Protein AF-A0ABD3AU25-F1 (afdb_monomer)

InterPro domains:
  IPR032675 Leucine-rich repeat domain superfamily [G3DSA:3.80.10.10] (19-204)
  IPR050905 Plant disease resistance NBS-LRR [PTHR33463] (20-196)
  IPR057135 Disease resistance protein At4g27190-like, leucine-rich repeats [PF23247] (96-198)

Organism: NCBI:txid153742

Mean predicted aligned error: 11.2 Å

Radius of gyration: 21.7 Å; Cα contacts (8 Å, |Δi|>4): 428; chains: 1; bounding box: 40×49×90 Å

Structure (mmCIF, N/CA/C/O backbone):
data_AF-A0ABD3AU25-F1
#
_entry.id   AF-A0ABD3AU25-F1
#
loop_
_atom_site.group_PDB
_atom_site.id
_atom_site.type_symbol
_atom_site.label_atom_id
_atom_site.label_alt_id
_atom_site.label_comp_id
_atom_site.label_asym_id
_atom_site.label_entity_id
_atom_site.label_seq_id
_atom_site.pdbx_PDB_ins_code
_atom_site.Cartn_x
_atom_site.Cartn_y
_atom_site.Cartn_z
_atom_site.occupancy
_atom_site.B_iso_or_equiv
_atom_site.auth_seq_id
_atom_site.auth_comp_id
_atom_site.auth_asym_id
_atom_site.auth_atom_id
_atom_site.pdbx_PDB_model_num
ATOM 1 N N . MET A 1 1 ? -1.278 16.755 71.623 1.00 38.12 1 MET A N 1
ATOM 2 C CA . MET A 1 1 ? -0.772 16.853 70.237 1.00 38.12 1 MET A CA 1
ATOM 3 C C . MET A 1 1 ? -1.381 15.707 69.447 1.00 38.12 1 MET A C 1
ATOM 5 O O . MET A 1 1 ? -0.854 14.606 69.489 1.00 38.12 1 MET A O 1
ATOM 9 N N . ILE A 1 2 ? -2.536 15.941 68.827 1.00 35.47 2 ILE A N 1
ATOM 10 C CA . ILE A 1 2 ? -3.176 14.999 67.902 1.00 35.47 2 ILE A CA 1
ATOM 11 C C . ILE A 1 2 ? -2.731 15.463 66.513 1.00 35.47 2 ILE A C 1
ATOM 13 O O . ILE A 1 2 ? -2.917 16.630 66.182 1.00 35.47 2 ILE A O 1
ATOM 17 N N . LYS A 1 3 ? -2.019 14.609 65.773 1.00 37.09 3 LYS A N 1
ATOM 18 C CA . LYS A 1 3 ? -1.701 14.845 64.363 1.00 37.09 3 LYS A CA 1
ATOM 19 C C . LYS A 1 3 ? -2.776 14.137 63.555 1.00 37.09 3 LYS A C 1
ATOM 21 O O . LYS A 1 3 ? -2.813 12.910 63.552 1.00 37.09 3 LYS A O 1
ATOM 26 N N . ASP A 1 4 ? -3.635 14.922 62.923 1.00 37.69 4 ASP A N 1
ATOM 27 C CA . ASP A 1 4 ? -4.638 14.439 61.987 1.00 37.69 4 ASP A CA 1
ATOM 28 C C . ASP A 1 4 ? -3.952 13.741 60.808 1.00 37.69 4 ASP A C 1
ATOM 30 O O . ASP A 1 4 ? -3.112 14.315 60.110 1.00 37.69 4 ASP A O 1
ATOM 34 N N . ALA A 1 5 ? -4.291 12.468 60.620 1.00 39.47 5 ALA A N 1
ATOM 35 C CA . ALA A 1 5 ? -3.971 11.712 59.425 1.00 39.47 5 ALA A CA 1
ATOM 36 C C . ALA A 1 5 ? -5.072 11.991 58.397 1.00 39.47 5 ALA A C 1
ATOM 38 O O . ALA A 1 5 ? -6.153 11.412 58.460 1.00 39.47 5 ALA A O 1
ATOM 39 N N . PHE A 1 6 ? -4.802 12.901 57.464 1.00 42.16 6 PHE A N 1
ATOM 40 C CA . PHE A 1 6 ? -5.588 13.001 56.238 1.00 42.16 6 PHE A CA 1
ATOM 41 C C . PHE A 1 6 ? -5.323 11.752 55.382 1.00 42.16 6 PHE A C 1
ATOM 43 O O . PHE A 1 6 ? -4.151 11.437 55.140 1.00 42.16 6 PHE A O 1
ATOM 50 N N . PRO A 1 7 ? -6.353 11.047 54.885 1.00 41.78 7 PRO A N 1
ATOM 51 C CA . PRO A 1 7 ? -6.158 10.131 53.776 1.00 41.78 7 PRO A CA 1
ATOM 52 C C . PRO A 1 7 ? -5.795 10.974 52.552 1.00 41.78 7 PRO A C 1
ATOM 54 O O . PRO A 1 7 ? -6.521 11.899 52.192 1.00 41.78 7 PRO A O 1
ATOM 57 N N . LYS A 1 8 ? -4.655 10.678 51.922 1.00 42.41 8 LYS A N 1
ATOM 58 C CA . LYS A 1 8 ? -4.418 11.113 50.546 1.00 42.41 8 LYS A CA 1
ATOM 59 C C . LYS A 1 8 ? -5.422 10.359 49.683 1.00 42.41 8 LYS A C 1
ATOM 61 O O . LYS A 1 8 ? -5.265 9.155 49.500 1.00 42.41 8 LYS A O 1
ATOM 66 N N . GLU A 1 9 ? -6.449 11.053 49.211 1.00 44.00 9 GLU A N 1
ATOM 67 C CA . GLU A 1 9 ? -7.216 10.605 48.056 1.00 44.00 9 GLU A CA 1
ATOM 68 C C . GLU A 1 9 ? -6.217 10.459 46.906 1.00 44.00 9 GLU A C 1
ATOM 70 O O . GLU A 1 9 ? -5.587 11.422 46.468 1.00 44.00 9 GLU A O 1
ATOM 75 N N . SER A 1 10 ? -5.964 9.216 46.513 1.00 45.50 10 SER A N 1
ATOM 76 C CA . SER A 1 10 ? -5.309 8.913 45.255 1.00 45.50 10 SER A CA 1
ATOM 77 C C . SER A 1 10 ? -6.285 9.299 44.154 1.00 45.50 10 SER A C 1
ATOM 79 O O . SER A 1 10 ? -7.295 8.623 43.966 1.00 45.50 10 SER A O 1
ATOM 81 N N . GLU A 1 11 ? -5.997 10.398 43.463 1.00 46.94 11 GLU A N 1
ATOM 82 C CA . GLU A 1 11 ? -6.549 10.665 42.141 1.00 46.94 11 GLU A CA 1
ATOM 83 C C . GLU A 1 11 ? -6.111 9.508 41.233 1.00 46.94 11 GLU A C 1
ATOM 85 O O . GLU A 1 11 ? -4.978 9.446 40.757 1.00 46.94 11 GLU A O 1
ATOM 90 N N . GLU A 1 12 ? -6.988 8.519 41.075 1.00 45.53 12 GLU A N 1
ATOM 91 C CA . GLU A 1 12 ? -6.902 7.559 39.985 1.00 45.53 12 GLU A CA 1
ATOM 92 C C . GLU A 1 12 ? -7.178 8.347 38.698 1.00 45.53 12 GLU A C 1
ATOM 94 O O . GLU A 1 12 ? -8.327 8.568 38.318 1.00 45.53 12 GLU A O 1
ATOM 99 N N . GLU A 1 13 ? -6.117 8.835 38.049 1.00 45.12 13 GLU A N 1
ATOM 100 C CA . GLU A 1 13 ? -6.176 9.234 36.644 1.00 45.12 13 GLU A CA 1
ATOM 101 C C . GLU A 1 13 ? -6.590 7.999 35.839 1.00 45.12 13 GLU A C 1
ATOM 103 O O . GLU A 1 13 ? -5.777 7.141 35.486 1.00 45.12 13 GLU A O 1
ATOM 108 N N . GLU A 1 14 ? -7.890 7.877 35.588 1.00 50.06 14 GLU A N 1
ATOM 109 C CA . GLU A 1 14 ? -8.454 6.899 34.676 1.00 50.06 14 GLU A CA 1
ATOM 110 C C . GLU A 1 14 ? -7.936 7.245 33.271 1.00 50.06 14 GLU A C 1
ATOM 112 O O . GLU A 1 14 ? -8.505 8.061 32.542 1.00 50.06 14 GLU A O 1
ATOM 117 N N . ASN A 1 15 ? -6.784 6.674 32.912 1.00 52.88 15 ASN A N 1
ATOM 118 C CA . ASN A 1 15 ? -6.178 6.794 31.592 1.00 52.88 15 ASN A CA 1
ATOM 119 C C . ASN A 1 15 ? -7.048 6.019 30.589 1.00 52.88 15 ASN A C 1
ATOM 121 O O . ASN A 1 15 ? -6.755 4.887 30.200 1.00 52.88 15 ASN A O 1
ATOM 125 N N . THR A 1 16 ? -8.197 6.597 30.250 1.00 60.94 16 THR A N 1
ATOM 126 C CA . THR A 1 16 ? -9.150 6.035 29.301 1.00 60.94 16 THR A CA 1
ATOM 127 C C . THR A 1 16 ? -8.557 6.178 27.907 1.00 60.94 16 THR A C 1
ATOM 129 O O . THR A 1 16 ? -8.565 7.257 27.315 1.00 60.94 16 THR A O 1
ATOM 132 N N . SER A 1 17 ? -7.996 5.086 27.383 1.00 73.25 17 SER A N 1
ATOM 133 C CA . SER A 1 17 ? -7.468 5.087 26.022 1.00 73.25 17 SER A CA 1
ATOM 134 C C . SER A 1 17 ? -8.565 5.504 25.038 1.00 73.25 17 SER A C 1
ATOM 136 O O . SER A 1 17 ? -9.646 4.906 24.980 1.00 73.25 17 SER A O 1
ATOM 138 N N . LYS A 1 18 ? -8.303 6.563 24.272 1.00 85.75 18 LYS A N 1
ATOM 139 C CA . LYS A 1 18 ? -9.273 7.151 23.348 1.00 85.75 18 LYS A CA 1
ATOM 140 C C . LYS A 1 18 ? -9.207 6.397 22.034 1.00 85.75 18 LYS A C 1
ATOM 142 O O . LYS A 1 18 ? -8.274 6.567 21.254 1.00 85.75 18 LYS A O 1
ATOM 147 N N . THR A 1 19 ? -10.226 5.584 21.778 1.00 88.88 19 THR A N 1
ATOM 148 C CA . THR A 1 19 ? -10.361 4.821 20.533 1.00 88.88 19 THR A CA 1
ATOM 149 C C . THR A 1 19 ? -11.603 5.260 19.761 1.00 88.88 19 THR A C 1
ATOM 151 O O . THR A 1 19 ? -12.701 5.316 20.316 1.00 88.88 19 THR A O 1
ATOM 154 N N . ILE A 1 20 ? -11.454 5.520 18.462 1.00 91.50 20 ILE A N 1
ATOM 155 C CA . ILE A 1 20 ? -12.562 5.748 17.528 1.00 91.50 20 ILE A CA 1
ATOM 156 C C . ILE A 1 20 ? -12.689 4.549 16.593 1.00 91.50 20 ILE A C 1
ATOM 158 O O . ILE A 1 20 ? -11.711 4.095 16.007 1.00 91.50 20 ILE A O 1
ATOM 162 N N . ARG A 1 21 ? -13.919 4.059 16.403 1.00 93.88 21 ARG A N 1
ATOM 163 C CA . ARG A 1 21 ? -14.209 2.974 15.457 1.00 93.88 21 ARG A CA 1
ATOM 164 C C . ARG A 1 21 ? -15.296 3.377 14.475 1.00 93.88 21 ARG A C 1
ATOM 166 O O . ARG A 1 21 ? -16.421 3.689 14.861 1.00 93.88 21 ARG A O 1
ATOM 173 N N . PHE A 1 22 ? -14.979 3.298 13.190 1.00 94.00 22 PHE A N 1
ATOM 174 C CA . PHE A 1 22 ? -15.922 3.498 12.097 1.00 94.00 22 PHE A CA 1
ATOM 175 C C . PHE A 1 22 ? -16.460 2.144 11.620 1.00 94.00 22 PHE A C 1
ATOM 177 O O . PHE A 1 22 ? -15.985 1.557 10.650 1.00 94.00 22 PHE A O 1
ATOM 184 N N . THR A 1 23 ? -17.493 1.643 12.299 1.00 93.44 23 THR A N 1
ATOM 185 C CA . THR A 1 23 ? -18.076 0.305 12.058 1.00 93.44 23 THR A CA 1
ATOM 186 C C . THR A 1 23 ? -19.070 0.243 10.899 1.00 93.44 23 THR A C 1
ATOM 188 O O . THR A 1 23 ? -19.587 -0.820 10.580 1.00 93.44 23 THR A O 1
ATOM 191 N N . ARG A 1 24 ? -19.384 1.382 10.276 1.00 96.06 24 ARG A N 1
ATOM 192 C CA . ARG A 1 24 ? -20.326 1.470 9.146 1.00 96.06 24 ARG A CA 1
ATOM 193 C C . ARG A 1 24 ? -19.743 2.145 7.912 1.00 96.06 24 ARG A C 1
ATOM 195 O O . ARG A 1 24 ? -20.363 2.094 6.854 1.00 96.06 24 ARG A O 1
ATOM 202 N N . LEU A 1 25 ? -18.588 2.800 8.038 1.00 96.81 25 LEU A N 1
ATOM 203 C CA . LEU A 1 25 ? -17.978 3.510 6.922 1.00 96.81 25 LEU A CA 1
ATOM 204 C C . LEU A 1 25 ? -17.365 2.490 5.960 1.00 96.81 25 LEU A C 1
ATOM 206 O O . LEU A 1 25 ? -16.420 1.799 6.321 1.00 96.81 25 LEU A O 1
ATOM 210 N N . GLN A 1 26 ? -17.919 2.396 4.752 1.00 96.56 26 GLN A N 1
ATOM 211 C CA . GLN A 1 26 ? -17.476 1.445 3.725 1.00 96.56 26 GLN A CA 1
ATOM 212 C C . GLN A 1 26 ? -16.552 2.072 2.685 1.00 96.56 26 GLN A C 1
ATOM 214 O O . GLN A 1 26 ? -15.749 1.368 2.075 1.00 96.56 26 GLN A O 1
ATOM 219 N N . HIS A 1 27 ? -16.649 3.388 2.500 1.00 97.44 27 HIS A N 1
ATOM 220 C CA . HIS A 1 27 ? -15.851 4.140 1.544 1.00 97.44 27 HIS A CA 1
ATOM 221 C C . HIS A 1 27 ? -15.266 5.370 2.227 1.00 97.44 27 HIS A C 1
ATOM 223 O O . HIS A 1 27 ? -15.997 6.183 2.792 1.00 97.44 27 HIS A O 1
ATOM 229 N N . LEU A 1 28 ? -13.945 5.490 2.172 1.00 95.19 28 LEU A N 1
ATOM 230 C CA . LEU A 1 28 ? -13.181 6.631 2.643 1.00 95.19 28 LEU A CA 1
ATOM 231 C C . LEU A 1 28 ? -12.358 7.162 1.476 1.00 95.19 28 LEU A C 1
ATOM 233 O O . LEU A 1 28 ? -11.687 6.403 0.779 1.00 95.19 28 LEU A O 1
ATOM 237 N N . LYS A 1 29 ? -12.425 8.473 1.265 1.00 94.00 29 LYS A N 1
ATOM 238 C CA . LYS A 1 29 ? -11.724 9.139 0.177 1.00 94.00 29 LYS A CA 1
ATOM 239 C C . LYS A 1 29 ? -11.012 10.382 0.684 1.00 94.00 29 LYS A C 1
ATOM 241 O O . LYS A 1 29 ? -11.651 11.295 1.203 1.00 94.00 29 LYS A O 1
ATOM 246 N N . PHE A 1 30 ? -9.708 10.433 0.457 1.00 90.25 30 PHE A N 1
ATOM 247 C CA . PHE A 1 30 ? -8.882 11.620 0.617 1.00 90.25 30 PHE A CA 1
ATOM 248 C C . PHE A 1 30 ? -8.616 12.221 -0.754 1.00 90.25 30 PHE A C 1
ATOM 250 O O . PHE A 1 30 ? -8.193 11.517 -1.667 1.00 90.25 30 PHE A O 1
ATOM 257 N N . GLN A 1 31 ? -8.880 13.514 -0.917 1.00 91.69 31 GLN A N 1
ATOM 258 C CA . GLN A 1 31 ? -8.638 14.200 -2.180 1.00 91.69 31 GLN A CA 1
ATOM 259 C C . GLN A 1 31 ? -8.147 15.621 -1.934 1.00 91.69 31 GLN A C 1
ATOM 261 O O . GLN A 1 31 ? -8.857 16.404 -1.307 1.00 91.69 31 GLN A O 1
ATOM 266 N N . ASN A 1 32 ? -6.976 15.953 -2.486 1.00 88.12 32 ASN A N 1
ATOM 267 C CA . ASN A 1 32 ? -6.401 17.299 -2.481 1.00 88.12 32 ASN A CA 1
ATOM 268 C C . ASN A 1 32 ? -6.329 17.906 -1.069 1.00 88.12 32 ASN A C 1
ATOM 270 O O . ASN A 1 32 ? -6.888 18.968 -0.790 1.00 88.12 32 ASN A O 1
ATOM 274 N N . LEU A 1 33 ? -5.658 17.196 -0.160 1.00 86.12 33 LEU A N 1
ATOM 275 C CA . LEU A 1 33 ? -5.478 17.621 1.229 1.00 86.12 33 LEU A CA 1
ATOM 276 C C . LEU A 1 33 ? -3.993 17.910 1.501 1.00 86.12 33 LEU A C 1
ATOM 278 O O . LEU A 1 33 ? -3.329 17.131 2.186 1.00 86.12 33 LEU A O 1
ATOM 282 N N . PRO A 1 34 ? -3.447 19.028 0.986 1.00 81.94 34 PRO A N 1
ATOM 283 C CA . PRO A 1 34 ? -2.012 19.319 1.050 1.00 81.94 34 PRO A CA 1
ATOM 284 C C . PRO A 1 34 ? -1.496 19.567 2.474 1.00 81.94 34 PRO A C 1
ATOM 286 O O . PRO A 1 34 ? -0.303 19.439 2.730 1.00 81.94 34 PRO A O 1
ATOM 289 N N . SER A 1 35 ? -2.383 19.921 3.408 1.00 84.94 35 SER A N 1
ATOM 290 C CA . SER A 1 35 ? -2.035 20.201 4.807 1.00 84.94 35 SER A CA 1
ATOM 291 C C . SER A 1 35 ? -2.367 19.052 5.765 1.00 84.94 35 SER A C 1
ATOM 293 O O . SER A 1 35 ? -2.001 19.123 6.941 1.00 84.94 35 SER A O 1
ATOM 295 N N . LEU A 1 36 ? -3.057 18.000 5.301 1.00 84.12 36 LEU A N 1
ATOM 296 C CA . LEU A 1 36 ? -3.399 16.863 6.153 1.00 84.12 36 LEU A CA 1
ATOM 297 C C . LEU A 1 36 ? -2.142 16.041 6.401 1.00 84.12 36 LEU A C 1
ATOM 299 O O . LEU A 1 36 ? -1.576 15.472 5.480 1.00 84.12 36 LEU A O 1
ATOM 303 N N . THR A 1 37 ? -1.716 15.980 7.655 1.00 78.38 37 THR A N 1
ATOM 304 C CA . THR A 1 37 ? -0.463 15.317 8.030 1.00 78.38 37 THR A CA 1
ATOM 305 C C . THR A 1 37 ? -0.615 14.279 9.137 1.00 78.38 37 THR A C 1
ATOM 307 O O . THR A 1 37 ? 0.345 13.589 9.458 1.00 78.38 37 THR A O 1
ATOM 310 N N . THR A 1 38 ? -1.789 14.206 9.755 1.00 79.38 38 THR A N 1
ATOM 311 C CA . THR A 1 38 ? -2.158 13.247 10.800 1.00 79.38 38 THR A CA 1
ATOM 312 C C . THR A 1 38 ? -3.683 13.220 10.901 1.00 79.38 38 THR A C 1
ATOM 314 O O . THR A 1 38 ? -4.332 14.209 10.548 1.00 79.38 38 THR A O 1
ATOM 317 N N . PHE A 1 39 ? -4.255 12.108 11.363 1.00 78.75 39 PHE A N 1
ATOM 318 C CA . PHE A 1 39 ? -5.696 11.979 11.595 1.00 78.75 39 PHE A CA 1
ATOM 319 C C . PHE A 1 39 ? -6.118 12.546 12.948 1.00 78.75 39 PHE A C 1
ATOM 321 O O . PHE A 1 39 ? -7.175 13.164 13.057 1.00 78.75 39 PHE A O 1
ATOM 328 N N . SER A 1 40 ? -5.298 12.341 13.977 1.00 78.06 40 SER A N 1
ATOM 329 C CA . SER A 1 40 ? -5.526 12.872 15.314 1.00 78.06 40 SER A CA 1
ATOM 330 C C . SER A 1 40 ? -4.241 12.848 16.130 1.00 78.06 40 SER A C 1
ATOM 332 O O . SER A 1 40 ? -3.430 11.938 15.995 1.00 78.06 40 SER A O 1
ATOM 334 N N . LYS A 1 41 ? -4.078 13.846 17.001 1.00 77.50 41 LYS A N 1
ATOM 335 C CA . LYS A 1 41 ? -3.002 13.897 18.004 1.00 77.50 41 LYS A CA 1
ATOM 336 C C . LYS A 1 41 ? -3.453 13.439 19.390 1.00 77.50 41 LYS A C 1
ATOM 338 O O . LYS A 1 41 ? -2.616 13.215 20.251 1.00 77.50 41 LYS A O 1
ATOM 343 N N . GLU A 1 42 ? -4.763 13.362 19.607 1.00 80.88 42 GLU A N 1
ATOM 344 C CA . GLU A 1 42 ? -5.377 13.131 20.922 1.00 80.88 42 GLU A CA 1
ATOM 345 C C . GLU A 1 42 ? -6.111 11.786 21.000 1.00 80.88 42 GLU A C 1
ATOM 347 O O . GLU A 1 42 ? -6.761 11.498 22.002 1.00 80.88 42 GLU A O 1
ATOM 352 N N . ILE A 1 43 ? -6.078 11.000 19.922 1.00 83.62 43 ILE A N 1
ATOM 353 C CA . ILE A 1 43 ? -6.732 9.694 19.825 1.00 83.62 43 ILE A CA 1
ATOM 354 C C . ILE A 1 43 ? -5.636 8.650 19.670 1.00 83.62 43 ILE A C 1
ATOM 356 O O . ILE A 1 43 ? -4.798 8.774 18.777 1.00 83.62 43 ILE A O 1
ATOM 360 N N . ASP A 1 44 ? -5.684 7.624 20.512 1.00 85.31 44 ASP A N 1
ATOM 361 C CA . ASP A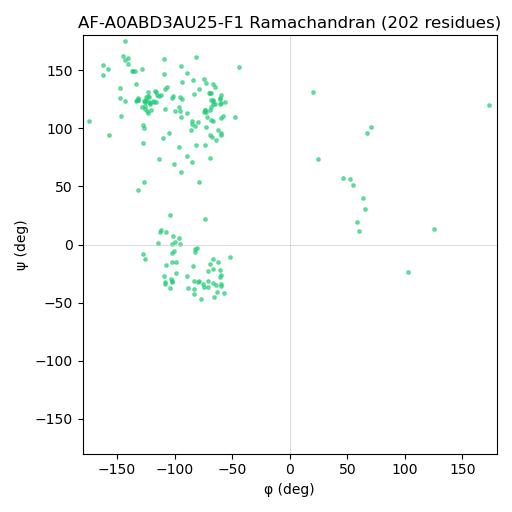 1 44 ? -4.695 6.547 20.523 1.00 85.31 44 ASP A CA 1
ATOM 362 C C . ASP A 1 44 ? -4.893 5.600 19.339 1.00 85.31 44 ASP A C 1
ATOM 364 O O . ASP A 1 44 ? -3.926 5.098 18.769 1.00 85.31 44 ASP A O 1
ATOM 368 N N . SER A 1 45 ? -6.152 5.348 18.959 1.00 88.31 45 SER A N 1
ATOM 369 C CA . SER A 1 45 ? -6.476 4.440 17.860 1.00 88.31 45 SER A CA 1
ATOM 370 C C . SER A 1 45 ? -7.730 4.845 17.081 1.00 88.31 45 SER A C 1
ATOM 372 O O . SER A 1 45 ? -8.771 5.175 17.651 1.00 88.31 45 SER A O 1
ATOM 374 N N . ILE A 1 46 ? -7.636 4.798 15.754 1.00 90.75 46 ILE A N 1
ATOM 375 C CA . ILE A 1 46 ? -8.718 4.999 14.796 1.00 90.75 46 ILE A CA 1
ATOM 376 C C . ILE A 1 46 ? -8.803 3.759 13.906 1.00 90.75 46 ILE A C 1
ATOM 378 O O . ILE A 1 46 ? -7.930 3.491 13.083 1.00 90.75 46 ILE A O 1
ATOM 382 N N . GLU A 1 47 ? -9.892 3.013 14.032 1.00 91.50 47 GLU A N 1
ATOM 383 C CA . GLU A 1 47 ? -10.106 1.792 13.260 1.00 91.50 47 GLU A CA 1
ATOM 384 C C . GLU A 1 47 ? -11.271 1.952 12.284 1.00 91.50 47 GLU A C 1
ATOM 386 O O . GLU A 1 47 ? -12.399 2.283 12.666 1.00 91.50 47 GLU A O 1
ATOM 391 N N . PHE A 1 48 ? -11.026 1.637 11.016 1.00 93.12 48 PHE A N 1
ATOM 392 C CA . PHE A 1 48 ? -12.050 1.602 9.978 1.00 93.12 48 PHE A CA 1
ATOM 393 C C . PHE A 1 48 ? -12.513 0.161 9.702 1.00 93.12 48 PHE A C 1
ATOM 395 O O . PHE A 1 48 ? -12.252 -0.412 8.644 1.00 93.12 48 PHE A O 1
ATOM 402 N N . SER A 1 49 ? -13.217 -0.441 10.667 1.00 90.88 49 SER A N 1
ATOM 403 C CA . SER A 1 49 ? -13.515 -1.886 10.709 1.00 90.88 49 SER A CA 1
ATOM 404 C C . SER A 1 49 ? -14.321 -2.431 9.523 1.00 90.88 49 SER A C 1
ATOM 406 O O . SER A 1 49 ? -14.242 -3.618 9.222 1.00 90.88 49 SER A O 1
ATOM 408 N N . SER A 1 50 ? -15.150 -1.602 8.881 1.00 93.19 50 SER A N 1
ATOM 409 C CA . SER A 1 50 ? -16.014 -2.008 7.754 1.00 93.19 50 SER A CA 1
ATOM 410 C C . SER A 1 50 ? -15.627 -1.373 6.423 1.00 93.19 50 SER A C 1
ATOM 412 O O . SER A 1 50 ? -16.385 -1.463 5.455 1.00 93.19 50 SER A O 1
ATOM 414 N N . LEU A 1 51 ? -14.462 -0.729 6.367 1.00 95.44 51 LEU A N 1
ATOM 415 C CA . LEU A 1 51 ? -14.001 -0.060 5.164 1.00 95.44 51 LEU A CA 1
ATOM 416 C C . LEU A 1 51 ? -13.668 -1.081 4.087 1.00 95.44 51 LEU A C 1
ATOM 418 O O . LEU A 1 51 ? -12.843 -1.955 4.305 1.00 95.44 51 LEU A O 1
ATOM 422 N N . SER A 1 52 ? -14.288 -0.941 2.921 1.00 95.88 52 SER A N 1
ATOM 423 C CA . SER A 1 52 ? -14.012 -1.753 1.737 1.00 95.88 52 SER A CA 1
ATOM 424 C C . SER A 1 52 ? -13.192 -0.969 0.716 1.00 95.88 52 SER A C 1
ATOM 426 O O . SER A 1 52 ? -12.300 -1.530 0.085 1.00 95.88 52 SER A O 1
ATOM 428 N N . ASN A 1 53 ? -13.469 0.328 0.570 1.00 97.56 53 ASN A N 1
ATOM 429 C CA . ASN A 1 53 ? -12.916 1.169 -0.483 1.00 97.56 53 ASN A CA 1
ATOM 430 C C . ASN A 1 53 ? -12.144 2.342 0.124 1.00 97.56 53 ASN A C 1
ATOM 432 O O . ASN A 1 53 ? -12.721 3.159 0.845 1.00 97.56 53 ASN A O 1
ATOM 436 N N . LEU A 1 54 ? -10.857 2.435 -0.201 1.00 94.88 54 LEU A N 1
ATOM 437 C CA . LEU A 1 54 ? -9.978 3.530 0.187 1.00 94.88 54 LEU A CA 1
ATOM 438 C C . LEU A 1 54 ? -9.419 4.212 -1.064 1.00 94.88 54 LEU A C 1
ATOM 440 O O . LEU A 1 54 ? -8.663 3.608 -1.823 1.00 94.88 54 LEU A O 1
ATOM 444 N N . ASP A 1 55 ? -9.777 5.478 -1.256 1.00 94.00 55 ASP A N 1
ATOM 445 C CA . ASP A 1 55 ? -9.272 6.304 -2.353 1.00 94.00 55 ASP A CA 1
ATOM 446 C C . ASP A 1 55 ? -8.363 7.410 -1.799 1.00 94.00 55 ASP A C 1
ATOM 448 O O . ASP A 1 55 ? -8.751 8.159 -0.901 1.00 94.00 55 ASP A O 1
ATOM 452 N N . ILE A 1 56 ? -7.157 7.538 -2.342 1.00 89.50 56 ILE A N 1
ATOM 453 C CA . ILE A 1 56 ? -6.133 8.493 -1.909 1.00 89.50 56 ILE A CA 1
ATOM 454 C C . ILE A 1 56 ? -5.651 9.283 -3.119 1.00 89.50 56 ILE A C 1
ATOM 456 O O . ILE A 1 56 ? -4.872 8.771 -3.920 1.00 89.50 56 ILE A O 1
ATOM 460 N N . TYR A 1 57 ? -6.109 10.525 -3.260 1.00 90.88 57 TYR A N 1
ATOM 461 C CA . TYR A 1 57 ? -5.773 11.404 -4.380 1.00 90.88 57 TYR A CA 1
ATOM 462 C C . TYR A 1 57 ? -5.047 12.658 -3.876 1.00 90.88 57 TYR A C 1
ATOM 464 O O . TYR A 1 57 ? -5.582 13.403 -3.052 1.00 90.88 57 TYR A O 1
ATOM 472 N N . ASP A 1 58 ? -3.848 12.915 -4.393 1.00 84.25 58 ASP A N 1
ATOM 473 C CA . ASP A 1 58 ? -3.077 14.143 -4.161 1.00 84.25 58 ASP A CA 1
ATOM 474 C C . ASP A 1 58 ? -2.847 14.449 -2.665 1.00 84.25 58 ASP A C 1
ATOM 476 O O . ASP A 1 58 ? -3.113 15.548 -2.166 1.00 84.25 58 ASP A O 1
ATOM 480 N N . LEU A 1 59 ? -2.355 13.452 -1.921 1.00 80.06 59 LEU A N 1
ATOM 481 C CA . LEU A 1 59 ? -1.929 13.602 -0.524 1.00 80.06 59 LEU A CA 1
ATOM 482 C C . LEU A 1 59 ? -0.450 14.002 -0.443 1.00 80.06 59 LEU A C 1
ATOM 484 O O . LEU A 1 59 ? 0.407 13.193 -0.111 1.00 80.06 59 LEU A O 1
ATOM 488 N N . ALA A 1 60 ? -0.150 15.274 -0.716 1.00 76.00 60 ALA A N 1
ATOM 489 C CA . ALA A 1 60 ? 1.229 15.780 -0.798 1.00 76.00 60 ALA A CA 1
ATOM 490 C C . ALA A 1 60 ? 2.060 15.611 0.491 1.00 76.00 60 ALA A C 1
ATOM 492 O O . ALA A 1 60 ? 3.287 15.563 0.445 1.00 76.00 60 ALA A O 1
ATOM 493 N N . ALA A 1 61 ? 1.397 15.554 1.645 1.00 74.69 61 ALA A N 1
ATOM 494 C CA . ALA A 1 61 ? 2.044 15.439 2.945 1.00 74.69 61 ALA A CA 1
ATOM 495 C C . ALA A 1 61 ? 2.405 13.999 3.343 1.00 74.69 61 ALA A C 1
ATOM 497 O O . ALA A 1 61 ? 3.242 13.830 4.230 1.00 74.69 61 ALA A O 1
ATOM 498 N N . PHE A 1 62 ? 1.795 12.985 2.720 1.00 73.56 62 PHE A N 1
ATOM 499 C CA . PHE A 1 62 ? 2.072 11.577 2.996 1.00 73.56 62 PHE A CA 1
ATOM 500 C C . PHE A 1 62 ? 2.961 11.014 1.898 1.00 73.56 62 PHE A C 1
ATOM 502 O O . PHE A 1 62 ? 2.644 11.108 0.716 1.00 73.56 62 PHE A O 1
ATOM 509 N N . LYS A 1 63 ? 4.086 10.431 2.296 1.00 71.50 63 LYS A N 1
ATOM 510 C CA . LYS A 1 63 ? 5.078 9.890 1.363 1.00 71.50 63 LYS A CA 1
ATOM 511 C C . LYS A 1 63 ? 5.019 8.372 1.243 1.00 71.50 63 LYS A C 1
ATOM 513 O O . LYS A 1 63 ? 5.573 7.832 0.302 1.00 71.50 63 LYS A O 1
ATOM 518 N N . SER A 1 64 ? 4.337 7.697 2.161 1.00 73.75 64 SER A N 1
ATOM 519 C CA . SER A 1 64 ? 4.125 6.249 2.144 1.00 73.75 64 SER A CA 1
ATOM 520 C C . SER A 1 64 ? 2.736 5.923 2.694 1.00 73.75 64 SER A C 1
ATOM 522 O O . SER A 1 64 ? 2.107 6.746 3.369 1.00 73.75 64 SER A O 1
ATOM 524 N N . LEU A 1 65 ? 2.242 4.720 2.412 1.00 74.19 65 LEU A 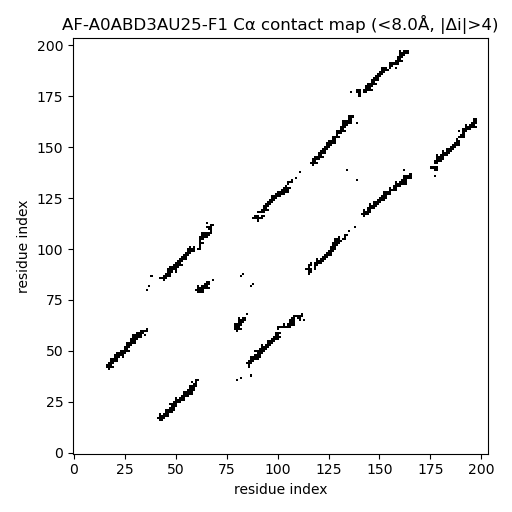N 1
ATOM 525 C CA . LEU A 1 65 ? 1.024 4.197 3.028 1.00 74.19 65 LEU A CA 1
ATOM 526 C C . LEU A 1 65 ? 1.271 3.567 4.396 1.00 74.19 65 LEU A C 1
ATOM 528 O O . LEU A 1 65 ? 0.364 3.608 5.218 1.00 74.19 65 LEU A O 1
ATOM 532 N N . CYS A 1 66 ? 2.447 2.975 4.625 1.00 68.25 66 CYS A N 1
ATOM 533 C CA . CYS A 1 66 ? 2.810 2.301 5.878 1.00 68.25 66 CYS A CA 1
ATOM 534 C C . CYS A 1 66 ? 4.234 2.670 6.313 1.00 68.25 66 CYS A C 1
ATOM 536 O O . CYS A 1 66 ? 5.101 2.870 5.461 1.00 68.25 66 CYS A O 1
ATOM 538 N N . THR A 1 67 ? 4.500 2.690 7.622 1.00 57.84 67 THR A N 1
ATOM 539 C CA . THR A 1 67 ? 5.850 2.810 8.207 1.00 57.84 67 THR A CA 1
ATOM 540 C C . THR A 1 67 ? 6.321 1.515 8.869 1.00 57.84 67 THR A C 1
ATOM 542 O O . THR A 1 67 ? 5.519 0.664 9.257 1.00 57.84 67 THR A O 1
ATOM 545 N N . GLN A 1 68 ? 7.644 1.390 9.036 1.00 53.09 68 GLN A N 1
ATOM 546 C CA . GLN A 1 68 ? 8.251 0.387 9.910 1.00 53.09 68 GLN A CA 1
ATOM 547 C C . GLN A 1 68 ? 7.869 0.657 11.370 1.00 53.09 68 GLN A C 1
ATOM 549 O O . GLN A 1 68 ? 7.987 1.783 11.853 1.00 53.09 68 GLN A O 1
ATOM 554 N N . HIS A 1 69 ? 7.500 -0.392 12.103 1.00 45.34 69 HIS A N 1
ATOM 555 C CA . HIS A 1 69 ? 7.396 -0.346 13.560 1.00 45.34 69 HIS A CA 1
ATOM 556 C C . HIS A 1 69 ? 8.712 -0.840 14.180 1.00 45.34 69 HIS A C 1
ATOM 558 O O . HIS A 1 69 ? 8.738 -1.868 14.858 1.00 45.34 69 HIS A O 1
ATOM 564 N N . ASN A 1 70 ? 9.825 -0.147 13.922 1.00 40.59 70 ASN A N 1
ATOM 565 C CA . ASN A 1 70 ? 11.082 -0.447 14.607 1.00 40.59 70 ASN A CA 1
ATOM 566 C C . ASN A 1 70 ? 11.117 0.298 15.945 1.00 40.59 70 ASN A C 1
ATOM 568 O O . ASN A 1 70 ? 11.343 1.502 16.018 1.00 40.59 70 ASN A O 1
ATOM 572 N N . SER A 1 71 ? 10.891 -0.442 17.032 1.00 43.12 71 SER A N 1
ATOM 573 C CA . SER A 1 71 ? 10.952 0.045 18.413 1.00 43.12 71 SER A CA 1
ATOM 574 C C . SER A 1 71 ? 12.380 0.294 18.914 1.00 43.12 71 SER A C 1
ATOM 576 O O . SER A 1 71 ? 12.604 0.289 20.119 1.00 43.12 71 SER A O 1
ATOM 578 N N . HIS A 1 72 ? 13.361 0.498 18.034 1.00 45.06 72 HIS A N 1
ATOM 579 C CA . HIS A 1 72 ? 14.708 0.870 18.443 1.00 45.06 72 HIS A CA 1
ATOM 580 C C . HIS A 1 72 ? 15.374 1.804 17.424 1.00 45.06 72 HIS A C 1
ATOM 582 O O . HIS A 1 72 ? 15.786 1.387 16.351 1.00 45.06 72 HIS A O 1
ATOM 588 N N . ILE A 1 73 ? 15.543 3.051 17.877 1.00 49.28 73 ILE A N 1
ATOM 589 C CA . ILE A 1 73 ? 16.532 4.052 17.452 1.00 49.28 73 ILE A CA 1
ATOM 590 C C . ILE A 1 73 ? 16.326 4.659 16.054 1.00 49.28 73 ILE A C 1
ATOM 592 O O . ILE A 1 73 ? 16.829 4.161 15.058 1.00 49.28 73 ILE A O 1
ATOM 596 N N . SER A 1 74 ? 15.779 5.876 16.038 1.00 34.84 74 SER A N 1
ATOM 597 C CA . SER A 1 74 ? 16.430 6.990 15.336 1.00 34.84 74 SER A CA 1
ATOM 598 C C . SER A 1 74 ? 15.944 8.316 15.923 1.00 34.84 74 SER A C 1
ATOM 600 O O . SER A 1 74 ? 14.897 8.844 15.553 1.00 34.84 74 SER A O 1
ATOM 602 N N . THR A 1 75 ? 16.701 8.847 16.879 1.00 44.09 75 THR A N 1
ATOM 603 C CA . THR A 1 75 ? 16.715 10.287 17.139 1.00 44.09 75 THR A CA 1
ATOM 604 C C . THR A 1 75 ? 17.305 10.957 15.901 1.00 44.09 75 THR A C 1
ATOM 606 O O . THR A 1 75 ? 18.423 10.627 15.517 1.00 44.09 75 THR A O 1
ATOM 609 N N . ASP A 1 76 ? 16.526 11.852 15.294 1.00 44.19 76 ASP A N 1
ATOM 610 C CA . ASP A 1 76 ? 16.881 12.729 14.174 1.00 44.19 76 ASP A CA 1
ATOM 611 C C . ASP A 1 76 ? 17.159 12.049 12.820 1.00 44.19 76 ASP A C 1
ATOM 613 O O . ASP A 1 76 ? 18.277 11.641 12.548 1.00 44.19 76 ASP A O 1
ATOM 617 N N . ILE A 1 77 ? 16.131 11.988 11.956 1.00 40.06 77 ILE A N 1
ATOM 618 C CA . ILE A 1 77 ? 16.122 12.317 10.508 1.00 40.06 77 ILE A CA 1
ATOM 619 C C . ILE A 1 77 ? 14.654 12.206 10.047 1.00 40.06 77 ILE A C 1
ATOM 621 O O . ILE A 1 77 ? 14.101 11.120 9.963 1.00 40.06 77 ILE A O 1
ATOM 625 N N . ASN A 1 78 ? 14.013 13.355 9.810 1.00 44.22 78 ASN A N 1
ATOM 626 C CA . ASN A 1 78 ? 12.831 13.561 8.958 1.00 44.22 78 ASN A CA 1
ATOM 627 C C . ASN A 1 78 ? 11.917 12.327 8.735 1.00 44.22 78 ASN A C 1
ATOM 629 O O . ASN A 1 78 ? 11.925 11.746 7.651 1.00 44.22 78 ASN A O 1
ATOM 633 N N . ILE A 1 79 ? 11.139 11.928 9.753 1.00 52.88 79 ILE A N 1
ATOM 634 C CA . ILE A 1 79 ? 10.211 10.789 9.649 1.00 52.88 79 ILE A CA 1
ATOM 635 C C . ILE A 1 79 ? 9.209 11.096 8.535 1.00 52.88 79 ILE A C 1
ATOM 637 O O . ILE A 1 79 ? 8.365 11.990 8.656 1.00 52.88 79 ILE A O 1
ATOM 641 N N . GLU A 1 80 ? 9.336 10.385 7.420 1.00 60.41 80 GLU A N 1
ATOM 642 C CA . GLU A 1 80 ? 8.399 10.492 6.314 1.00 60.41 80 GLU A CA 1
ATOM 643 C C . GLU A 1 80 ? 7.006 10.084 6.805 1.00 60.41 80 GLU A C 1
ATOM 645 O O . GLU A 1 80 ? 6.824 9.023 7.401 1.00 60.41 80 GLU A O 1
ATOM 650 N N . LYS A 1 81 ? 6.014 10.961 6.612 1.00 72.38 81 LYS A N 1
ATOM 651 C CA . LYS A 1 81 ? 4.662 10.726 7.126 1.00 72.38 81 LYS A CA 1
ATOM 652 C C . LYS A 1 81 ? 3.989 9.603 6.349 1.00 72.38 81 LYS A C 1
ATOM 654 O O . LYS A 1 81 ? 3.938 9.638 5.115 1.00 72.38 81 LYS A O 1
ATOM 659 N N . SER A 1 82 ? 3.443 8.654 7.099 1.00 73.12 82 SER A N 1
ATOM 660 C CA . SER A 1 82 ? 2.685 7.512 6.600 1.00 73.12 82 SER A CA 1
ATOM 661 C C . SER A 1 82 ? 1.210 7.654 6.938 1.00 73.12 82 SER A C 1
ATOM 663 O O . SER A 1 82 ? 0.866 8.222 7.972 1.00 73.12 82 SER A O 1
ATOM 665 N N . LEU A 1 83 ? 0.341 7.160 6.056 1.00 75.56 83 LEU A N 1
ATOM 666 C CA . LEU A 1 83 ? -1.100 7.157 6.301 1.00 75.56 83 LEU A CA 1
ATOM 667 C C . LEU A 1 83 ? -1.497 6.139 7.384 1.00 75.56 83 LEU A C 1
ATOM 669 O O . LEU A 1 83 ? -2.397 6.405 8.173 1.00 75.56 83 LEU A O 1
ATOM 673 N N . VAL A 1 84 ? -0.816 4.992 7.408 1.00 74.44 84 VAL A N 1
ATOM 674 C CA . VAL A 1 84 ? -0.888 3.963 8.451 1.00 74.44 84 VAL A CA 1
ATOM 675 C C . VAL A 1 84 ? 0.396 4.082 9.269 1.00 74.44 84 VAL A C 1
ATOM 677 O O . VAL A 1 84 ? 1.449 3.588 8.860 1.00 74.44 84 VAL A O 1
ATOM 680 N N . ASP A 1 85 ? 0.339 4.807 10.383 1.00 68.31 85 ASP A N 1
ATOM 681 C CA . ASP A 1 85 ? 1.477 5.084 11.276 1.00 68.31 85 ASP A CA 1
ATOM 682 C C . ASP A 1 85 ? 1.351 4.384 12.647 1.00 68.31 85 ASP A C 1
ATOM 684 O O . ASP A 1 85 ? 2.103 4.675 13.574 1.00 68.31 85 ASP A O 1
ATOM 688 N N . GLY A 1 86 ? 0.415 3.435 12.765 1.00 68.12 86 GLY A N 1
ATOM 689 C CA . GLY A 1 86 ? 0.160 2.647 13.973 1.00 68.12 86 GLY A CA 1
ATOM 690 C C . GLY A 1 86 ? -1.071 3.090 14.767 1.00 68.12 86 GLY A C 1
ATOM 691 O O . GLY A 1 86 ? -1.656 2.252 15.450 1.00 68.12 86 GLY A O 1
ATOM 692 N N . ASN A 1 87 ? -1.521 4.345 14.637 1.00 77.25 87 ASN A N 1
ATOM 693 C CA . ASN A 1 87 ? -2.776 4.790 15.259 1.00 77.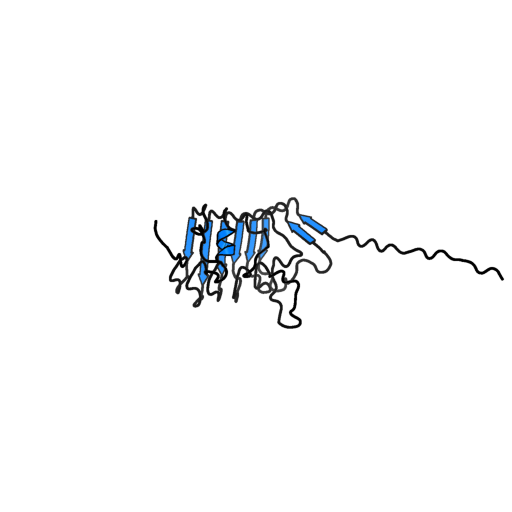25 87 ASN A CA 1
ATOM 694 C C . ASN A 1 87 ? -3.992 4.567 14.345 1.00 77.25 87 ASN A C 1
ATOM 696 O O . ASN A 1 87 ? -5.092 4.357 14.846 1.00 77.25 87 ASN A O 1
ATOM 700 N N . VAL A 1 88 ? -3.815 4.554 13.022 1.00 85.88 88 VAL A N 1
ATOM 701 C CA . VAL A 1 88 ? -4.891 4.321 12.050 1.00 85.88 88 VAL A CA 1
ATOM 702 C C . VAL A 1 88 ? -4.760 2.932 11.441 1.00 85.88 88 VAL A C 1
ATOM 704 O O . VAL A 1 88 ? -3.667 2.543 11.042 1.00 85.88 88 VAL A O 1
ATOM 707 N N . SER A 1 89 ? -5.874 2.203 11.324 1.00 87.38 89 SER A N 1
ATOM 708 C CA . SER A 1 89 ? -5.923 0.898 10.650 1.00 87.38 89 SER A CA 1
ATOM 709 C C . SER A 1 89 ? -7.113 0.744 9.699 1.00 87.38 89 SER A C 1
ATOM 711 O O . SER A 1 89 ? -8.206 1.286 9.916 1.00 87.38 89 SER A O 1
ATOM 713 N N . PHE A 1 90 ? -6.899 -0.044 8.645 1.00 89.75 90 PHE A N 1
ATOM 714 C CA . PHE A 1 90 ? -7.860 -0.322 7.572 1.00 89.75 90 PHE A CA 1
ATOM 715 C C . PHE A 1 90 ? -8.069 -1.839 7.350 1.00 89.75 90 PHE A C 1
ATOM 717 O O . PHE A 1 90 ? -7.974 -2.311 6.217 1.00 89.75 90 PHE A O 1
ATOM 724 N N . PRO A 1 91 ? -8.414 -2.631 8.384 1.00 86.88 91 PRO A N 1
ATOM 725 C CA . PRO A 1 91 ? -8.346 -4.103 8.351 1.00 86.88 91 PRO A CA 1
ATOM 726 C C . PRO A 1 91 ? -9.330 -4.784 7.379 1.00 86.88 91 PRO A C 1
ATOM 728 O O . PRO A 1 91 ? -9.274 -6.000 7.154 1.00 86.88 91 PRO A O 1
ATOM 731 N N . GLY A 1 92 ? -10.299 -4.032 6.855 1.00 88.69 92 GLY A N 1
ATOM 732 C CA . GLY A 1 92 ? -11.304 -4.504 5.905 1.00 88.69 92 GLY A CA 1
ATOM 733 C C . GLY A 1 92 ? -11.022 -4.146 4.447 1.00 88.69 92 GLY A C 1
ATOM 734 O O . GLY A 1 92 ? -11.790 -4.581 3.589 1.00 88.69 92 GLY A O 1
ATOM 735 N N . ALA A 1 93 ? -9.977 -3.359 4.157 1.00 92.56 93 ALA A N 1
ATOM 736 C CA . ALA A 1 93 ? -9.793 -2.753 2.844 1.00 92.56 93 ALA A CA 1
ATOM 737 C C . ALA A 1 93 ? -9.681 -3.817 1.740 1.00 92.56 93 ALA A C 1
ATOM 739 O O . ALA A 1 93 ? -8.807 -4.684 1.762 1.00 92.56 93 ALA A O 1
ATOM 740 N N . ARG A 1 94 ? -10.579 -3.735 0.752 1.00 96.12 94 ARG A N 1
ATOM 741 C CA . ARG A 1 94 ? -10.623 -4.627 -0.418 1.00 96.12 94 ARG A CA 1
ATOM 742 C C . ARG A 1 94 ? -10.194 -3.924 -1.692 1.00 96.12 94 ARG A C 1
ATOM 744 O O . ARG A 1 94 ? -9.625 -4.554 -2.577 1.00 96.12 94 ARG A O 1
ATOM 751 N N . ARG A 1 95 ? -10.464 -2.626 -1.794 1.00 97.62 95 ARG A N 1
ATOM 752 C CA . ARG A 1 95 ? -10.065 -1.790 -2.918 1.00 97.62 95 ARG A CA 1
ATOM 753 C C . ARG A 1 95 ? -9.266 -0.601 -2.422 1.00 97.62 95 ARG A C 1
ATOM 755 O O . ARG A 1 95 ? -9.752 0.163 -1.589 1.00 97.62 95 ARG A O 1
ATOM 762 N N . LEU A 1 96 ? -8.089 -0.424 -3.004 1.00 94.62 96 LEU A N 1
ATOM 763 C CA . LEU A 1 96 ? -7.221 0.718 -2.775 1.00 94.62 96 LEU A CA 1
ATOM 764 C C . LEU A 1 96 ? -6.902 1.388 -4.107 1.00 94.62 96 LEU A C 1
ATOM 766 O O . LEU A 1 96 ? -6.394 0.749 -5.031 1.00 94.62 96 LEU A O 1
ATOM 770 N N . GLU A 1 97 ? -7.191 2.681 -4.200 1.00 94.62 97 GLU A N 1
ATOM 771 C CA . GLU A 1 97 ? -6.794 3.496 -5.338 1.00 94.62 97 GLU A CA 1
ATOM 772 C C . GLU A 1 97 ? -5.969 4.697 -4.911 1.00 94.62 97 GLU A C 1
ATOM 774 O O . GLU A 1 97 ? -6.376 5.495 -4.073 1.00 94.62 97 GLU A O 1
ATOM 779 N N . ILE A 1 98 ? -4.820 4.844 -5.551 1.00 89.69 98 ILE A N 1
ATOM 780 C CA . ILE A 1 98 ? -3.830 5.859 -5.238 1.00 89.69 98 ILE A CA 1
ATOM 781 C C . ILE A 1 98 ? -3.587 6.688 -6.483 1.00 89.69 98 ILE A C 1
ATOM 783 O O . ILE A 1 98 ? -3.270 6.147 -7.545 1.00 89.69 98 ILE A O 1
ATOM 787 N N . ARG A 1 99 ? -3.707 8.008 -6.351 1.00 88.81 99 ARG A N 1
ATOM 788 C CA . ARG A 1 99 ? -3.403 8.965 -7.411 1.00 88.81 99 ARG A CA 1
ATOM 789 C C . ARG A 1 99 ? -2.563 10.122 -6.886 1.00 88.81 99 ARG A C 1
ATOM 791 O O . ARG A 1 99 ? -2.838 10.632 -5.805 1.00 88.81 99 ARG A O 1
ATOM 798 N N . GLY A 1 100 ? -1.563 10.547 -7.654 1.00 80.88 100 GLY A N 1
ATOM 799 C CA . GLY A 1 100 ? -0.827 11.788 -7.366 1.00 80.88 100 GLY A CA 1
ATOM 800 C C . GLY A 1 100 ? -0.016 11.788 -6.061 1.00 80.88 100 GLY A C 1
ATOM 801 O O . GLY A 1 100 ? 0.169 12.835 -5.442 1.00 80.88 100 GLY A O 1
ATOM 802 N N . LEU A 1 101 ? 0.481 10.625 -5.624 1.00 72.44 101 LEU A N 1
ATOM 803 C CA . LEU A 1 101 ? 1.540 10.545 -4.610 1.00 72.44 101 LEU A CA 1
ATOM 804 C C . LEU A 1 101 ? 2.870 10.971 -5.254 1.00 72.44 101 LEU A C 1
ATOM 806 O O . LEU A 1 101 ? 3.624 10.147 -5.782 1.00 72.44 101 LEU A O 1
ATOM 810 N N . ASN A 1 102 ? 3.121 12.276 -5.274 1.00 66.06 102 ASN A N 1
ATOM 811 C CA . ASN A 1 102 ? 4.310 12.854 -5.894 1.00 66.06 102 ASN A CA 1
ATOM 812 C C . ASN A 1 102 ? 5.557 12.566 -5.037 1.00 66.06 102 ASN A C 1
ATOM 814 O O . ASN A 1 102 ? 5.521 12.713 -3.817 1.00 66.06 102 ASN A O 1
ATOM 818 N N . THR A 1 103 ? 6.685 12.222 -5.670 1.00 59.19 103 THR A N 1
ATOM 819 C CA . THR A 1 103 ? 8.017 12.073 -5.033 1.00 59.19 103 THR A CA 1
ATOM 820 C C . THR A 1 103 ? 8.141 10.971 -3.974 1.00 59.19 103 THR A C 1
ATOM 822 O O . THR A 1 103 ? 8.811 11.142 -2.959 1.00 59.19 103 THR A O 1
ATOM 825 N N . VAL A 1 104 ? 7.521 9.816 -4.221 1.00 63.16 104 VAL A N 1
ATOM 826 C CA . VAL A 1 104 ? 7.628 8.652 -3.332 1.00 63.16 104 VAL A CA 1
ATOM 827 C C . VAL A 1 104 ? 8.754 7.713 -3.779 1.00 63.16 104 VAL A C 1
ATOM 829 O O . VAL A 1 104 ? 8.769 7.267 -4.931 1.00 63.16 104 VAL A O 1
ATOM 832 N N . HIS A 1 105 ? 9.678 7.406 -2.861 1.00 65.06 105 HIS A N 1
ATOM 833 C CA . HIS A 1 105 ? 10.732 6.404 -3.062 1.00 65.06 105 HIS A CA 1
ATOM 834 C C . HIS A 1 105 ? 10.216 4.970 -2.871 1.00 65.06 105 HIS A C 1
ATOM 836 O O . HIS A 1 105 ? 10.671 4.075 -3.580 1.00 65.06 105 HIS A O 1
ATOM 842 N N . GLU A 1 106 ? 9.229 4.769 -1.991 1.00 68.25 106 GLU A N 1
ATOM 843 C CA . GLU A 1 106 ? 8.565 3.487 -1.726 1.00 68.25 106 GLU A CA 1
ATOM 844 C C . GLU A 1 106 ? 7.091 3.714 -1.348 1.00 68.25 106 GLU A C 1
ATOM 846 O O . GLU A 1 106 ? 6.791 4.489 -0.445 1.00 68.25 106 GLU A O 1
ATOM 851 N N . ILE A 1 107 ? 6.151 3.058 -2.039 1.00 74.31 107 ILE A N 1
ATOM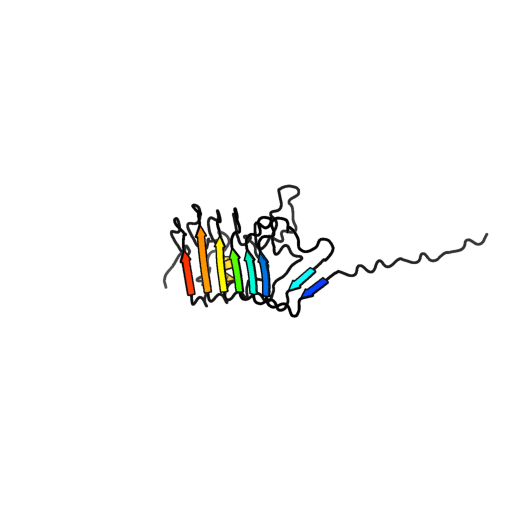 852 C CA . ILE A 1 107 ? 4.707 3.168 -1.725 1.00 74.31 107 ILE A CA 1
ATOM 853 C C . ILE A 1 107 ? 4.361 2.370 -0.460 1.00 74.31 107 ILE A C 1
ATOM 855 O O . ILE A 1 107 ? 3.499 2.766 0.329 1.00 74.31 107 ILE A O 1
ATOM 859 N N . TRP A 1 108 ? 5.061 1.251 -0.284 1.00 76.31 108 TRP A N 1
ATOM 860 C CA . TRP A 1 108 ? 4.970 0.344 0.850 1.00 76.31 108 TRP A CA 1
ATOM 861 C C . TRP A 1 108 ? 6.319 0.359 1.551 1.00 76.31 108 TRP A C 1
ATOM 863 O O . TRP A 1 108 ? 7.333 0.187 0.884 1.00 76.31 108 TRP A O 1
ATOM 873 N N . SER A 1 109 ? 6.350 0.528 2.869 1.00 63.72 109 SER A N 1
ATOM 874 C CA . SER A 1 109 ? 7.604 0.380 3.610 1.00 63.72 109 SER A CA 1
ATOM 875 C C . SER A 1 109 ? 8.088 -1.074 3.566 1.00 63.72 109 SER A C 1
ATOM 877 O O . SER A 1 109 ? 7.292 -1.994 3.724 1.00 63.72 109 SER A O 1
ATOM 879 N N . SER A 1 110 ? 9.392 -1.278 3.383 1.00 53.06 110 SER A N 1
ATOM 880 C CA . 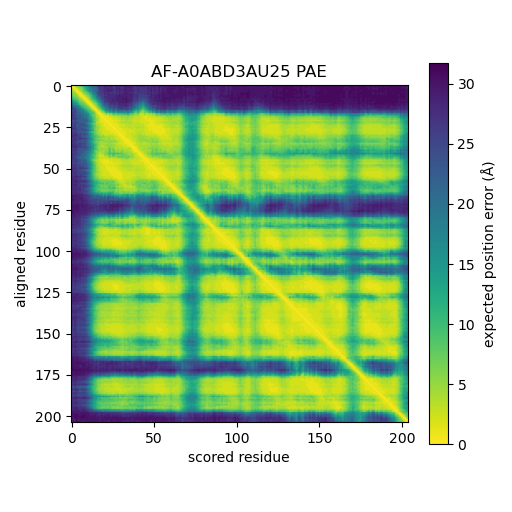SER A 1 110 ? 10.075 -2.578 3.253 1.00 53.06 110 SER A CA 1
ATOM 881 C C . SER A 1 110 ? 9.807 -3.636 4.344 1.00 53.06 110 SER A C 1
ATOM 883 O O . SER A 1 110 ? 10.155 -4.796 4.154 1.00 53.06 110 SER A O 1
ATOM 885 N N . GLU A 1 111 ? 9.155 -3.293 5.460 1.00 53.38 111 GLU A N 1
ATOM 886 C CA . GLU A 1 111 ? 8.861 -4.217 6.569 1.00 53.38 111 GLU A CA 1
ATOM 887 C C . GLU A 1 111 ? 7.392 -4.142 7.021 1.00 53.38 111 GLU A C 1
ATOM 889 O O . GLU A 1 111 ? 7.090 -4.035 8.216 1.00 53.38 111 GLU A O 1
ATOM 894 N N . VAL A 1 112 ? 6.439 -4.167 6.080 1.00 52.88 112 VAL A N 1
ATOM 895 C CA . VAL A 1 112 ? 5.010 -4.146 6.431 1.00 52.88 112 VAL A CA 1
ATOM 896 C C . VAL A 1 112 ? 4.634 -5.390 7.253 1.00 52.88 112 VAL A C 1
ATOM 898 O O . VAL A 1 112 ? 4.329 -6.452 6.720 1.00 52.88 112 VAL A O 1
ATOM 901 N N . LYS A 1 113 ? 4.570 -5.232 8.580 1.00 52.91 113 LYS A N 1
ATOM 902 C CA . LYS A 1 113 ? 3.780 -6.100 9.473 1.00 52.91 113 LYS A CA 1
ATOM 903 C C . LYS A 1 113 ? 2.304 -5.690 9.521 1.00 52.91 113 LYS A C 1
ATOM 905 O O . LYS A 1 113 ? 1.510 -6.391 10.148 1.00 52.91 113 LYS A O 1
ATOM 910 N N . SER A 1 114 ? 1.924 -4.565 8.902 1.00 59.56 114 SER A N 1
ATOM 911 C CA . SER A 1 114 ? 0.518 -4.157 8.864 1.00 59.56 114 SER A CA 1
ATOM 912 C C . SER A 1 114 ? -0.295 -5.137 8.020 1.00 59.56 114 SER A C 1
ATOM 914 O O . SER A 1 114 ? -0.045 -5.352 6.836 1.00 59.56 114 SER A O 1
ATOM 916 N N . THR A 1 115 ? -1.295 -5.737 8.657 1.00 67.12 115 THR A N 1
ATOM 917 C CA . THR A 1 115 ? -2.213 -6.681 8.009 1.00 67.12 115 THR A CA 1
ATOM 918 C C . THR A 1 115 ? -3.316 -5.984 7.207 1.00 67.12 115 THR A C 1
ATOM 920 O O . THR A 1 115 ? -4.090 -6.662 6.530 1.00 67.12 115 THR A O 1
ATOM 923 N N . ASP A 1 116 ? -3.365 -4.646 7.234 1.00 75.62 116 ASP A N 1
ATOM 924 C CA . ASP A 1 116 ? -4.466 -3.839 6.693 1.00 75.62 116 ASP A CA 1
ATOM 925 C C . ASP A 1 116 ? -4.696 -4.052 5.197 1.00 75.62 116 ASP A C 1
ATOM 927 O O . ASP A 1 116 ? -5.830 -4.053 4.725 1.00 75.62 116 ASP A O 1
ATOM 931 N N . PHE A 1 117 ? -3.621 -4.292 4.448 1.00 83.81 117 PHE A N 1
ATOM 932 C CA . PHE A 1 117 ? -3.683 -4.422 2.996 1.00 83.81 117 PHE A CA 1
ATOM 933 C C . PHE A 1 117 ? -3.631 -5.871 2.498 1.00 83.81 117 PHE A C 1
ATOM 935 O O . PHE A 1 117 ? -3.743 -6.109 1.300 1.00 83.81 117 PHE A O 1
ATOM 942 N N . LEU A 1 118 ? -3.545 -6.866 3.389 1.00 83.62 118 LEU A N 1
ATOM 943 C CA . LEU A 1 118 ? -3.459 -8.284 2.996 1.00 83.62 118 LEU A CA 1
ATOM 944 C C . LEU A 1 118 ? -4.761 -8.828 2.381 1.00 83.62 118 LEU A C 1
ATOM 946 O O . LEU A 1 118 ? -4.754 -9.871 1.731 1.00 83.62 118 LEU A O 1
ATOM 950 N N . ARG A 1 119 ? -5.884 -8.127 2.582 1.00 90.75 119 ARG A N 1
ATOM 951 C CA . ARG A 1 119 ? -7.205 -8.472 2.027 1.00 90.75 119 ARG A CA 1
ATOM 952 C C . ARG A 1 119 ? -7.543 -7.725 0.738 1.00 90.75 119 ARG A C 1
ATOM 954 O O . ARG A 1 119 ? -8.670 -7.859 0.256 1.00 90.75 119 ARG A O 1
ATOM 961 N N . LEU A 1 120 ? -6.601 -6.952 0.191 1.00 93.44 120 LEU A N 1
ATOM 962 C CA . LEU A 1 120 ? -6.819 -6.237 -1.058 1.00 93.44 120 LEU A CA 1
ATOM 963 C C . LEU A 1 120 ? -7.139 -7.217 -2.187 1.00 93.44 120 LEU A C 1
ATOM 965 O O . LEU A 1 120 ? -6.405 -8.168 -2.435 1.00 93.44 120 LEU A O 1
ATOM 969 N N . GLU A 1 121 ? -8.236 -6.931 -2.876 1.00 97.31 121 GLU A N 1
ATOM 970 C CA . GLU A 1 121 ? -8.673 -7.591 -4.102 1.00 97.31 121 GLU A CA 1
ATOM 971 C C . GLU A 1 121 ? -8.370 -6.721 -5.324 1.00 97.31 121 GLU A C 1
ATOM 973 O O . GLU A 1 121 ? -8.071 -7.246 -6.392 1.00 97.31 121 GLU A O 1
ATOM 978 N N . VAL A 1 122 ? -8.415 -5.393 -5.172 1.00 98.19 122 VAL A N 1
ATOM 979 C CA . VAL A 1 122 ? -8.185 -4.432 -6.254 1.00 98.19 122 VAL A CA 1
ATOM 980 C C . VAL A 1 122 ? -7.196 -3.365 -5.801 1.00 98.19 122 VAL A C 1
ATOM 982 O O . VAL A 1 122 ? -7.440 -2.657 -4.821 1.00 98.19 122 VAL A O 1
ATOM 985 N N . LEU A 1 123 ? -6.111 -3.209 -6.554 1.00 95.69 123 LEU A N 1
ATOM 986 C CA . LEU A 1 123 ? -5.099 -2.185 -6.337 1.00 95.69 123 LEU A CA 1
ATOM 987 C C . LEU A 1 123 ? -4.886 -1.377 -7.618 1.00 95.69 123 LEU A C 1
ATOM 989 O O . LEU A 1 123 ? -4.483 -1.913 -8.648 1.00 95.69 123 LEU A O 1
ATOM 993 N N . VAL A 1 124 ? -5.138 -0.072 -7.538 1.00 95.69 124 VAL A N 1
ATOM 994 C CA . VAL A 1 124 ? -4.943 0.869 -8.645 1.00 95.69 124 VAL A CA 1
ATOM 995 C C . VAL A 1 124 ? -3.966 1.955 -8.212 1.00 95.69 124 VAL A C 1
ATOM 997 O O . VAL A 1 124 ? -4.216 2.673 -7.249 1.00 95.69 124 VAL A O 1
ATOM 1000 N N . ILE A 1 125 ? -2.863 2.109 -8.936 1.00 90.88 125 ILE A N 1
ATOM 1001 C CA . ILE A 1 125 ? -1.818 3.091 -8.639 1.00 90.88 125 ILE A CA 1
ATOM 1002 C C . ILE A 1 125 ? -1.592 3.943 -9.883 1.00 90.88 125 ILE A C 1
ATOM 1004 O O . ILE A 1 125 ? -1.167 3.430 -10.913 1.00 90.88 125 ILE A O 1
ATOM 1008 N N . LYS A 1 126 ? -1.869 5.247 -9.794 1.00 90.12 126 LYS A N 1
ATOM 1009 C CA . LYS A 1 126 ? -1.646 6.232 -10.863 1.00 90.12 126 LYS A CA 1
ATOM 1010 C C . LYS A 1 126 ? -0.829 7.406 -10.334 1.00 90.12 126 LYS A C 1
ATOM 1012 O O . LYS A 1 126 ? -1.390 8.381 -9.840 1.00 90.12 126 LYS A O 1
ATOM 1017 N N . SER A 1 127 ? 0.494 7.310 -10.375 1.00 81.56 127 SER A N 1
ATOM 1018 C CA . SER A 1 127 ? 1.358 8.263 -9.668 1.00 81.56 127 SER A CA 1
ATOM 1019 C C . SER A 1 127 ? 2.630 8.613 -10.429 1.00 81.56 127 SER A C 1
ATOM 1021 O O . SER A 1 127 ? 2.928 8.021 -11.457 1.00 81.56 127 SER A O 1
ATOM 1023 N N . SER A 1 128 ? 3.409 9.549 -9.896 1.00 75.38 128 SER A N 1
ATOM 1024 C CA . SER A 1 128 ? 4.806 9.762 -10.277 1.00 75.38 128 SER A CA 1
ATOM 1025 C C . SER A 1 128 ? 5.706 9.329 -9.112 1.00 75.38 128 SER A C 1
ATOM 1027 O O . SER A 1 128 ? 5.962 10.115 -8.194 1.00 75.38 128 SER A O 1
ATOM 1029 N N . CYS A 1 129 ? 6.135 8.060 -9.104 1.00 73.00 129 CYS A N 1
ATOM 1030 C CA . CYS A 1 129 ? 7.101 7.542 -8.123 1.00 73.00 129 CYS A CA 1
ATOM 1031 C C . CYS A 1 129 ? 8.525 7.605 -8.694 1.00 73.00 129 CYS A C 1
ATOM 1033 O O . CYS A 1 129 ? 8.729 7.485 -9.901 1.00 73.00 129 CYS A O 1
ATOM 1035 N N . SER A 1 130 ? 9.527 7.703 -7.824 1.00 75.31 130 SER A N 1
ATOM 1036 C CA . SER A 1 130 ? 10.945 7.481 -8.156 1.00 75.31 130 SER A CA 1
ATOM 1037 C C . SER A 1 130 ? 11.435 6.121 -7.634 1.00 75.31 130 SER A C 1
ATOM 1039 O O . SER A 1 130 ? 12.621 5.923 -7.375 1.00 75.31 130 SER A O 1
ATOM 1041 N N . CYS A 1 131 ? 10.502 5.184 -7.468 1.00 77.88 131 CYS A N 1
ATOM 1042 C CA . CYS A 1 131 ? 10.722 3.874 -6.881 1.00 77.88 131 CYS A CA 1
ATOM 1043 C C . CYS A 1 131 ? 11.460 2.916 -7.840 1.00 77.88 131 CYS A C 1
ATOM 1045 O O . CYS A 1 131 ? 11.259 2.960 -9.053 1.00 77.88 131 CYS A O 1
ATOM 1047 N N . LYS A 1 132 ? 12.364 2.074 -7.310 1.00 83.25 132 LYS A N 1
ATOM 1048 C CA . LYS A 1 132 ? 13.129 1.078 -8.103 1.00 83.25 132 LYS A CA 1
ATOM 1049 C C . LYS A 1 132 ? 12.314 -0.179 -8.414 1.00 83.25 132 LYS A C 1
ATOM 1051 O O . LYS A 1 132 ? 12.491 -0.787 -9.470 1.00 83.25 132 LYS A O 1
ATOM 1056 N N . SER A 1 133 ? 11.430 -0.525 -7.490 1.00 85.25 133 SER A N 1
ATOM 1057 C CA . SER A 1 133 ? 10.436 -1.582 -7.587 1.00 85.25 133 SER A CA 1
ATOM 1058 C C . SER A 1 133 ? 9.137 -1.103 -6.943 1.00 85.25 133 SER A C 1
ATOM 1060 O O . SER A 1 133 ? 9.133 -0.128 -6.187 1.00 85.25 133 SER A O 1
ATOM 1062 N N . LEU A 1 134 ? 8.020 -1.746 -7.283 1.00 85.25 134 LEU A N 1
ATOM 1063 C CA . LEU A 1 134 ? 6.719 -1.401 -6.713 1.00 85.25 134 LEU A CA 1
ATOM 1064 C C . LEU A 1 134 ? 6.441 -2.165 -5.419 1.00 85.25 134 LEU A C 1
ATOM 1066 O O . LEU A 1 134 ? 5.854 -1.600 -4.505 1.00 85.25 134 LEU A O 1
ATOM 1070 N N . PHE A 1 135 ? 6.851 -3.429 -5.345 1.00 85.50 135 PHE A N 1
ATOM 1071 C CA . PHE A 1 135 ? 6.678 -4.292 -4.183 1.00 85.50 135 PHE A CA 1
ATOM 1072 C C . PHE A 1 135 ? 8.004 -4.930 -3.792 1.00 85.50 135 PHE A C 1
ATOM 1074 O O . PHE A 1 135 ? 8.843 -5.221 -4.645 1.00 85.50 135 PHE A O 1
ATOM 1081 N N . SER A 1 136 ? 8.156 -5.222 -2.506 1.00 82.69 136 SER A N 1
ATOM 1082 C CA . SER A 1 136 ? 9.119 -6.220 -2.060 1.00 82.69 136 SER A CA 1
ATOM 1083 C C . SER A 1 136 ? 8.535 -7.629 -2.209 1.00 82.69 136 SER A C 1
ATOM 1085 O O . SER A 1 136 ? 7.311 -7.795 -2.310 1.00 82.69 136 SER A O 1
ATOM 1087 N N . SER A 1 137 ? 9.391 -8.655 -2.219 1.00 82.56 137 SER A N 1
ATOM 1088 C CA . SER A 1 137 ? 8.942 -10.046 -2.342 1.00 82.56 137 SER A CA 1
ATOM 1089 C C . SER A 1 137 ? 7.956 -10.436 -1.234 1.00 82.56 137 SER A C 1
ATOM 1091 O O . SER A 1 137 ? 6.911 -11.019 -1.520 1.00 82.56 137 SER A O 1
ATOM 1093 N N . SER A 1 138 ? 8.216 -10.010 0.005 1.00 80.62 138 SER A N 1
ATOM 1094 C CA . SER A 1 138 ? 7.342 -10.253 1.157 1.00 80.62 138 SER A CA 1
ATOM 1095 C C . SER A 1 138 ? 5.967 -9.591 1.015 1.00 80.62 138 SER A C 1
ATOM 1097 O O . SER A 1 138 ? 4.947 -10.213 1.317 1.00 80.62 138 SER A O 1
ATOM 1099 N N . MET A 1 139 ? 5.904 -8.358 0.500 1.00 82.12 139 MET A N 1
ATOM 1100 C CA . MET A 1 139 ? 4.626 -7.676 0.261 1.00 82.12 139 MET A CA 1
ATOM 1101 C C . MET A 1 139 ? 3.808 -8.387 -0.825 1.00 82.12 139 MET A C 1
ATOM 1103 O O . MET A 1 139 ? 2.611 -8.627 -0.657 1.00 82.12 139 MET A O 1
ATOM 1107 N N . ALA A 1 140 ? 4.456 -8.766 -1.928 1.00 86.19 140 ALA A N 1
ATOM 1108 C CA . ALA A 1 140 ? 3.800 -9.484 -3.016 1.00 86.19 140 ALA A CA 1
ATOM 1109 C C . ALA A 1 140 ? 3.296 -10.877 -2.583 1.00 86.19 140 ALA A C 1
ATOM 1111 O O . ALA A 1 140 ? 2.225 -11.306 -3.015 1.00 86.19 140 ALA A O 1
ATOM 1112 N N . GLU A 1 141 ? 4.021 -11.564 -1.693 1.00 84.38 141 GLU A N 1
ATOM 1113 C CA . GLU A 1 141 ? 3.580 -12.819 -1.063 1.00 84.38 141 GLU A CA 1
ATOM 1114 C C . GLU A 1 141 ? 2.377 -12.626 -0.129 1.00 84.38 141 GLU A C 1
ATOM 1116 O O . GLU A 1 141 ? 1.538 -13.523 -0.009 1.00 84.38 141 GLU A O 1
ATOM 1121 N N . GLY A 1 142 ? 2.280 -11.478 0.546 1.00 84.44 142 GLY A N 1
ATOM 1122 C CA . GLY A 1 142 ? 1.173 -11.147 1.445 1.00 84.44 142 GLY A CA 1
ATOM 1123 C C . GLY A 1 142 ? -0.146 -10.863 0.719 1.00 84.44 142 GLY A C 1
ATOM 1124 O O . GLY A 1 142 ? -1.218 -11.198 1.226 1.00 84.44 142 GLY A O 1
ATOM 1125 N N . LEU A 1 143 ? -0.079 -10.312 -0.494 1.00 89.00 143 LEU A N 1
ATOM 1126 C CA . LEU A 1 143 ? -1.224 -9.922 -1.326 1.00 89.00 143 LEU A CA 1
ATOM 1127 C C . LEU A 1 143 ? -1.876 -11.118 -2.054 1.00 89.00 143 LEU A C 1
ATOM 1129 O O . LEU A 1 143 ? -2.063 -11.123 -3.270 1.00 89.00 143 LEU A O 1
ATOM 1133 N N . LYS A 1 144 ? -2.251 -12.156 -1.299 1.00 89.69 144 LYS A N 1
ATOM 1134 C CA . LYS A 1 144 ? -2.768 -13.432 -1.838 1.00 89.69 144 LYS A CA 1
ATOM 1135 C C . LYS A 1 144 ? -4.167 -13.342 -2.441 1.00 89.69 144 LYS A C 1
ATOM 1137 O O . LYS A 1 144 ? -4.537 -14.198 -3.239 1.00 89.69 144 LYS A O 1
ATOM 1142 N N . HIS A 1 145 ? -4.935 -12.336 -2.034 1.00 93.75 145 HIS A N 1
ATOM 1143 C CA . HIS A 1 145 ? -6.311 -12.107 -2.479 1.00 93.75 145 HIS A CA 1
ATOM 1144 C C . HIS A 1 145 ? -6.415 -11.112 -3.635 1.00 93.75 145 HIS A C 1
ATOM 1146 O O . HIS A 1 145 ? -7.525 -10.825 -4.081 1.00 93.75 145 HIS A O 1
ATOM 1152 N N . LEU A 1 146 ? -5.281 -10.586 -4.113 1.00 95.62 146 LEU A N 1
ATOM 1153 C CA . LEU A 1 146 ? -5.267 -9.580 -5.163 1.00 95.62 146 LEU A CA 1
ATOM 1154 C C . LEU A 1 146 ? -5.731 -10.199 -6.483 1.00 95.62 146 LEU A C 1
ATOM 1156 O O . LEU A 1 146 ? -5.082 -11.102 -7.004 1.00 95.62 146 LEU A O 1
ATOM 1160 N N . LYS A 1 147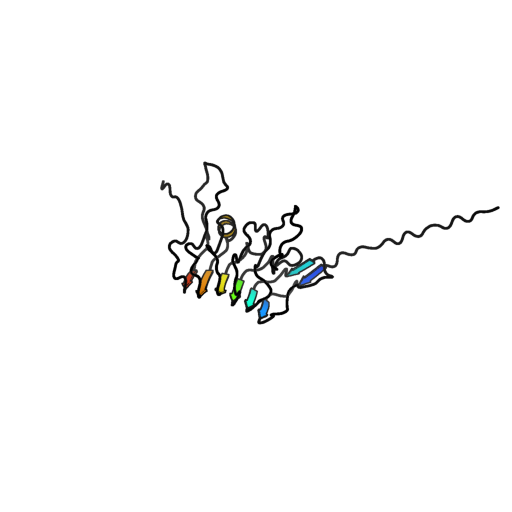 ? -6.843 -9.684 -7.011 1.00 98.00 147 LYS A N 1
ATOM 1161 C CA . LYS A 1 147 ? -7.460 -10.089 -8.281 1.00 98.00 147 LYS A CA 1
ATOM 1162 C C . LYS A 1 147 ? -7.171 -9.105 -9.398 1.00 98.00 147 LYS A C 1
ATOM 1164 O O . LYS A 1 147 ? -7.049 -9.502 -10.551 1.00 98.00 147 LYS A O 1
ATOM 1169 N N . GLU A 1 148 ? -7.034 -7.828 -9.066 1.00 98.44 148 GLU A N 1
ATOM 1170 C CA . GLU A 1 148 ? -6.774 -6.776 -10.037 1.00 98.44 148 GLU A CA 1
ATOM 1171 C C . GLU A 1 148 ? -5.631 -5.870 -9.588 1.00 98.44 148 GLU A C 1
ATOM 1173 O O . GLU A 1 148 ? -5.676 -5.272 -8.511 1.00 98.44 148 GLU A O 1
ATOM 1178 N N . LEU A 1 149 ? -4.637 -5.723 -10.462 1.00 97.12 149 LEU A N 1
ATOM 1179 C CA . LEU A 1 149 ? -3.528 -4.795 -10.311 1.00 97.12 149 LEU A CA 1
ATOM 1180 C C . LEU A 1 149 ? -3.466 -3.875 -11.531 1.00 97.12 149 LEU A C 1
ATOM 1182 O O . LEU A 1 149 ? -3.173 -4.323 -12.637 1.00 97.12 149 LEU A O 1
ATOM 1186 N N . GLN A 1 150 ? -3.701 -2.581 -11.325 1.00 96.62 150 GLN A N 1
ATOM 1187 C CA . GLN A 1 150 ? -3.475 -1.551 -12.336 1.00 96.62 150 GLN A CA 1
ATOM 1188 C C . GLN A 1 150 ? -2.380 -0.598 -11.865 1.00 96.62 150 GLN A C 1
ATOM 1190 O O . GLN A 1 150 ? -2.509 0.044 -10.822 1.00 96.62 150 GLN A O 1
ATOM 1195 N N . VAL A 1 151 ? -1.321 -0.459 -12.650 1.00 92.62 151 VAL A N 1
ATOM 1196 C CA . VAL A 1 151 ? -0.178 0.397 -12.343 1.00 92.62 151 VAL A CA 1
ATOM 1197 C C . VAL A 1 151 ? 0.086 1.307 -13.527 1.00 92.62 151 VAL A C 1
ATOM 1199 O O . VAL A 1 151 ? 0.422 0.855 -14.617 1.00 92.62 151 VAL A O 1
ATOM 1202 N N . GLN A 1 152 ? -0.030 2.606 -13.296 1.00 91.19 152 GLN A N 1
ATOM 1203 C CA . GLN A 1 152 ? 0.340 3.648 -14.234 1.00 91.19 152 GLN A CA 1
ATOM 1204 C C . GLN A 1 152 ? 1.297 4.614 -13.538 1.00 91.19 152 GLN A C 1
ATOM 1206 O O . GLN A 1 152 ? 0.861 5.465 -12.763 1.00 91.19 152 GLN A O 1
ATOM 1211 N N . ILE A 1 153 ? 2.600 4.482 -13.788 1.00 86.44 153 ILE A N 1
ATOM 1212 C CA . ILE A 1 153 ? 3.586 5.398 -13.204 1.00 86.44 153 ILE A CA 1
ATOM 1213 C C . ILE A 1 153 ? 4.135 6.308 -14.291 1.00 86.44 153 ILE A C 1
ATOM 1215 O O . ILE A 1 153 ? 4.779 5.833 -15.215 1.00 86.44 153 ILE A O 1
ATOM 1219 N N . SER A 1 154 ? 3.892 7.608 -14.178 1.00 82.88 154 SER A N 1
ATOM 1220 C CA . SER A 1 154 ? 4.457 8.607 -15.088 1.00 82.88 154 SER A CA 1
ATOM 1221 C C . SER A 1 154 ? 5.811 9.095 -14.572 1.00 82.88 154 SER A C 1
ATOM 1223 O O . SER A 1 154 ? 6.031 9.165 -13.363 1.00 82.88 154 SER A O 1
ATOM 1225 N N . ASP A 1 155 ? 6.719 9.438 -15.487 1.00 77.56 155 ASP A N 1
ATOM 1226 C CA . ASP A 1 155 ? 8.021 10.058 -15.191 1.00 77.56 155 ASP A CA 1
ATOM 1227 C C . ASP A 1 155 ? 8.959 9.254 -14.264 1.00 77.56 155 ASP A C 1
ATOM 1229 O O . ASP A 1 155 ? 9.924 9.795 -13.718 1.00 77.56 155 ASP A O 1
ATOM 1233 N N . CYS A 1 156 ? 8.741 7.941 -14.121 1.00 79.44 156 CYS A N 1
ATOM 1234 C CA . CYS A 1 156 ? 9.641 7.068 -13.372 1.00 79.44 156 CYS A CA 1
ATOM 1235 C C . CYS A 1 156 ? 10.740 6.491 -14.269 1.00 79.44 156 CYS A C 1
ATOM 1237 O O . CYS A 1 156 ? 10.473 5.659 -15.133 1.00 79.44 156 CYS A O 1
ATOM 1239 N N . LYS A 1 157 ? 11.989 6.901 -14.021 1.00 81.50 157 LYS A N 1
ATOM 1240 C CA . LYS A 1 157 ? 13.188 6.397 -14.726 1.00 81.50 157 LYS A CA 1
ATOM 1241 C C . LYS A 1 157 ? 13.967 5.331 -13.947 1.00 81.50 157 LYS A C 1
ATOM 1243 O O . LYS A 1 157 ? 15.066 4.931 -14.324 1.00 81.50 157 LYS A O 1
ATOM 1248 N N . MET A 1 158 ? 13.461 4.959 -12.772 1.00 83.00 158 MET A N 1
ATOM 1249 C CA . MET A 1 158 ? 14.171 4.097 -11.822 1.00 83.00 158 MET A CA 1
ATOM 1250 C C . MET A 1 158 ? 13.564 2.701 -11.728 1.00 83.00 158 MET A C 1
ATOM 1252 O O . MET A 1 158 ? 14.299 1.761 -11.421 1.00 83.00 158 MET A O 1
ATOM 1256 N N . MET A 1 159 ? 12.265 2.563 -12.011 1.00 87.12 159 MET A N 1
ATOM 1257 C CA . MET A 1 159 ? 11.557 1.294 -11.903 1.00 87.12 159 MET A CA 1
ATOM 1258 C C . MET A 1 159 ? 11.973 0.345 -13.025 1.00 87.12 159 MET A C 1
ATOM 1260 O O . MET A 1 159 ? 11.618 0.555 -14.183 1.00 87.12 159 MET A O 1
ATOM 1264 N N . LYS A 1 160 ? 12.712 -0.710 -12.672 1.00 88.31 160 LYS A N 1
ATOM 1265 C CA . LYS A 1 160 ? 13.142 -1.765 -13.610 1.00 88.31 160 LYS A CA 1
ATOM 1266 C C . LYS A 1 160 ? 12.397 -3.077 -13.408 1.00 88.31 160 LYS A C 1
ATOM 1268 O O . LYS A 1 160 ? 12.383 -3.907 -14.316 1.00 88.31 160 LYS A O 1
ATOM 1273 N N . GLU A 1 161 ? 11.769 -3.244 -12.254 1.00 89.06 161 GLU A N 1
ATOM 1274 C CA . GLU A 1 161 ? 11.009 -4.430 -11.882 1.00 89.06 161 GLU A CA 1
ATOM 1275 C C . GLU A 1 161 ? 9.741 -4.051 -11.113 1.00 89.06 161 GLU A C 1
ATOM 1277 O O . GLU A 1 161 ? 9.677 -2.982 -10.509 1.00 89.06 161 GLU A O 1
ATOM 1282 N N . VAL A 1 162 ? 8.715 -4.906 -11.140 1.00 89.50 162 VAL A N 1
ATOM 1283 C CA . VAL A 1 162 ? 7.499 -4.691 -10.338 1.00 89.50 162 VAL A CA 1
ATOM 1284 C C . VAL A 1 162 ? 7.718 -5.206 -8.916 1.00 89.50 162 VAL A C 1
ATOM 1286 O O . VAL A 1 162 ? 7.364 -4.519 -7.962 1.00 89.50 162 VAL A O 1
ATOM 1289 N N . ILE A 1 163 ? 8.342 -6.374 -8.766 1.00 88.00 163 ILE A N 1
ATOM 129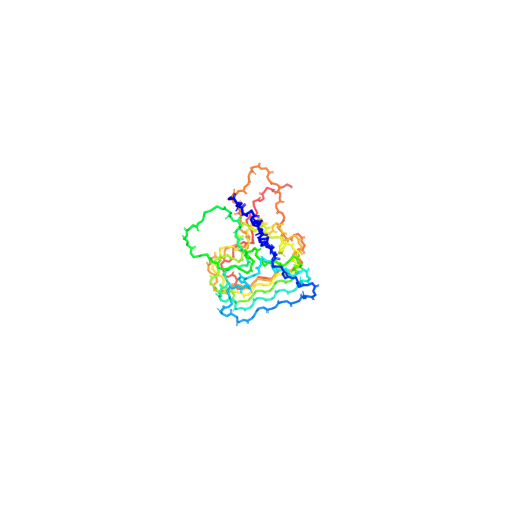0 C CA . ILE A 1 163 ? 8.655 -6.994 -7.474 1.00 88.00 163 ILE A CA 1
ATOM 1291 C C . ILE A 1 163 ? 10.173 -7.130 -7.344 1.00 88.00 163 ILE A C 1
ATOM 1293 O O . ILE A 1 163 ? 10.790 -7.790 -8.179 1.00 88.00 163 ILE A O 1
ATOM 1297 N N . ALA A 1 164 ? 10.743 -6.548 -6.288 1.00 85.88 164 ALA A N 1
ATOM 1298 C CA . ALA A 1 164 ? 12.143 -6.732 -5.914 1.00 85.88 164 ALA A CA 1
ATOM 1299 C C . ALA A 1 164 ? 12.345 -7.999 -5.075 1.00 85.88 164 ALA A C 1
ATOM 1301 O O . ALA A 1 164 ? 11.543 -8.317 -4.190 1.00 85.88 164 ALA A O 1
ATOM 1302 N N . GLU A 1 165 ? 13.453 -8.691 -5.322 1.00 76.25 165 GLU A N 1
ATOM 1303 C CA . GLU A 1 165 ? 13.915 -9.800 -4.490 1.00 76.25 165 GLU A CA 1
ATOM 1304 C C . GLU A 1 165 ? 14.597 -9.264 -3.219 1.00 76.25 165 GLU A C 1
ATOM 1306 O O . GLU A 1 165 ? 15.399 -8.334 -3.272 1.00 76.25 165 GLU A O 1
ATOM 1311 N N . GLU A 1 166 ? 14.253 -9.825 -2.060 1.00 75.31 166 GLU A N 1
ATOM 1312 C CA . GLU A 1 166 ? 14.891 -9.487 -0.782 1.00 75.31 166 GLU A CA 1
ATOM 1313 C C . GLU A 1 166 ? 16.014 -10.500 -0.497 1.00 75.31 166 GLU A C 1
ATOM 1315 O O . GLU A 1 166 ? 15.774 -11.707 -0.513 1.00 75.31 166 GLU A O 1
ATOM 1320 N N . GLU A 1 167 ? 17.228 -10.006 -0.219 1.00 59.41 167 GLU A N 1
ATOM 1321 C CA . GLU A 1 167 ? 18.455 -10.796 0.034 1.00 59.41 167 GL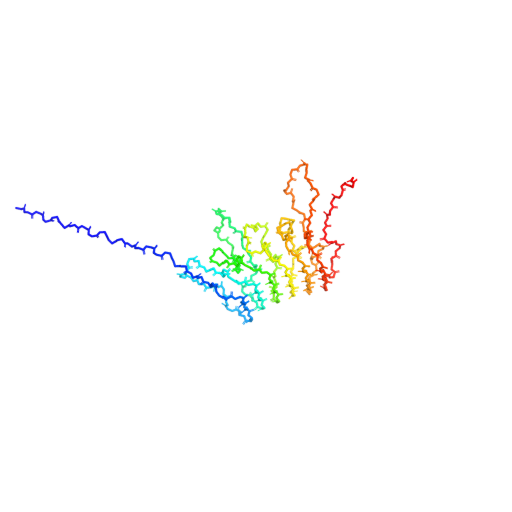U A CA 1
ATOM 1322 C C . GLU A 1 167 ? 18.345 -11.730 1.256 1.00 59.41 167 GLU A C 1
ATOM 1324 O O . GLU A 1 167 ? 19.052 -12.735 1.373 1.00 59.41 167 GLU A O 1
ATOM 1329 N N . GLU A 1 168 ? 17.434 -11.445 2.186 1.00 54.09 168 GLU A N 1
ATOM 1330 C CA . GLU A 1 168 ? 17.188 -12.326 3.316 1.00 54.09 168 GLU A CA 1
ATOM 1331 C C . GLU A 1 168 ? 16.250 -13.461 2.891 1.00 54.09 168 GLU A C 1
ATOM 1333 O O . GLU A 1 168 ? 15.042 -13.268 2.774 1.00 54.09 168 GLU A O 1
ATOM 1338 N N . HIS A 1 169 ? 16.795 -14.659 2.645 1.00 48.97 169 HIS A N 1
ATOM 1339 C CA . HIS A 1 169 ? 16.395 -15.920 3.295 1.00 48.97 169 HIS A CA 1
ATOM 1340 C C . HIS A 1 169 ? 17.101 -17.147 2.680 1.00 48.97 169 HIS A C 1
ATOM 1342 O O . HIS A 1 169 ? 16.888 -17.492 1.525 1.00 48.97 169 HIS A O 1
ATOM 1348 N N . ARG A 1 170 ? 17.846 -17.832 3.560 1.00 47.19 170 ARG A N 1
ATOM 1349 C CA . ARG A 1 170 ? 18.246 -19.256 3.645 1.00 47.19 170 ARG A CA 1
ATOM 1350 C C . ARG A 1 170 ? 18.186 -20.144 2.375 1.00 47.19 170 ARG A C 1
ATOM 1352 O O . ARG A 1 170 ? 17.118 -20.290 1.781 1.00 47.19 170 ARG A O 1
ATOM 1359 N N . PRO A 1 171 ? 19.265 -20.901 2.075 1.00 35.94 171 PRO A N 1
ATOM 1360 C CA . PRO A 1 171 ? 19.246 -21.926 1.031 1.00 35.94 171 PRO A CA 1
ATOM 1361 C C . PRO A 1 171 ? 18.193 -23.003 1.349 1.00 35.94 171 PRO A C 1
ATOM 1363 O O . PRO A 1 171 ? 18.195 -23.571 2.442 1.00 35.94 171 PRO A O 1
ATOM 1366 N N . GLY A 1 172 ? 17.287 -23.253 0.394 1.00 49.59 172 GLY A N 1
ATOM 1367 C CA . GLY A 1 172 ? 16.221 -24.266 0.480 1.00 49.59 172 GLY A CA 1
ATOM 1368 C C . GLY A 1 172 ? 14.782 -23.770 0.256 1.00 49.59 172 GLY A C 1
ATOM 1369 O O . GLY A 1 172 ? 13.844 -24.490 0.594 1.00 49.59 172 GLY A O 1
ATOM 1370 N N . LYS A 1 173 ? 14.568 -22.551 -0.260 1.00 50.25 173 LYS A N 1
ATOM 1371 C CA . LYS A 1 173 ? 13.236 -21.927 -0.335 1.00 50.25 173 LYS A CA 1
ATOM 1372 C C . LYS A 1 173 ? 12.420 -22.370 -1.559 1.00 50.25 173 LYS A C 1
ATOM 1374 O O . LYS A 1 173 ? 12.885 -22.309 -2.691 1.00 50.25 173 LYS A O 1
ATOM 1379 N N . GLN A 1 174 ? 11.187 -22.784 -1.267 1.00 52.59 174 GLN A N 1
ATOM 1380 C CA . GLN A 1 174 ? 10.078 -23.055 -2.185 1.00 52.59 174 GLN A CA 1
ATOM 1381 C C . GLN A 1 174 ? 9.920 -21.987 -3.273 1.00 52.59 174 GLN A C 1
ATOM 1383 O O . GLN A 1 174 ? 10.201 -20.809 -3.053 1.00 52.59 174 GLN A O 1
ATOM 1388 N N . THR A 1 175 ? 9.368 -22.407 -4.409 1.00 54.12 175 THR A N 1
ATOM 1389 C CA . THR A 1 175 ? 8.815 -21.539 -5.449 1.00 54.12 175 THR A CA 1
ATOM 1390 C C . THR A 1 175 ? 7.902 -20.486 -4.815 1.00 54.12 175 THR A C 1
ATOM 1392 O O . THR A 1 175 ? 6.827 -20.799 -4.300 1.00 54.12 175 THR A O 1
ATOM 1395 N N . LYS A 1 176 ? 8.343 -19.223 -4.818 1.00 66.81 176 LYS A N 1
ATOM 1396 C CA . LYS A 1 176 ? 7.535 -18.092 -4.353 1.00 66.81 176 LYS A CA 1
ATOM 1397 C C . LYS A 1 176 ? 6.462 -17.804 -5.403 1.00 66.81 176 LYS A C 1
ATOM 1399 O O . LYS A 1 176 ? 6.781 -17.441 -6.531 1.00 66.81 176 LYS A O 1
ATOM 1404 N N . SER A 1 177 ? 5.194 -17.987 -5.040 1.00 76.31 177 SER A N 1
ATOM 1405 C CA . SER A 1 177 ? 4.057 -17.603 -5.881 1.00 76.31 177 SER A CA 1
ATOM 1406 C C . SER A 1 177 ? 3.569 -16.219 -5.465 1.00 76.31 177 SER A C 1
ATOM 1408 O O . SER A 1 177 ? 3.053 -16.055 -4.360 1.00 76.31 177 SER A O 1
ATOM 1410 N N . PHE A 1 178 ? 3.688 -15.240 -6.359 1.00 86.75 178 PHE A N 1
ATOM 1411 C CA . PHE A 1 178 ? 3.154 -13.892 -6.155 1.00 86.75 178 PHE A CA 1
ATOM 1412 C C . PHE A 1 178 ? 1.758 -13.775 -6.768 1.00 86.75 178 PHE A C 1
ATOM 1414 O O . PHE A 1 178 ? 1.518 -14.312 -7.847 1.00 86.75 178 PHE A O 1
ATOM 1421 N N . PHE A 1 179 ? 0.847 -13.081 -6.081 1.00 90.25 179 PHE A N 1
ATOM 1422 C CA . PHE A 1 179 ? -0.518 -12.797 -6.553 1.00 90.25 179 PHE A CA 1
ATOM 1423 C C . PHE A 1 179 ? -1.264 -14.018 -7.155 1.00 90.25 179 PHE A C 1
ATOM 1425 O O . PHE A 1 179 ? -1.709 -13.973 -8.301 1.00 90.25 179 PHE A O 1
ATOM 1432 N N . PRO A 1 180 ? -1.435 -15.127 -6.409 1.00 90.69 180 PRO A N 1
ATOM 1433 C CA . PRO A 1 180 ? -2.010 -16.375 -6.931 1.00 90.69 180 PRO A CA 1
ATOM 1434 C C . PRO A 1 180 ? -3.461 -16.265 -7.436 1.00 90.69 180 PRO A C 1
ATOM 1436 O O . PRO A 1 180 ? -3.933 -17.181 -8.102 1.00 90.69 180 PRO A O 1
ATOM 1439 N N . GLN A 1 181 ? -4.178 -15.187 -7.099 1.00 95.25 181 GLN A N 1
ATOM 1440 C CA . GLN A 1 181 ? -5.555 -14.926 -7.535 1.00 95.25 181 GLN A CA 1
ATOM 1441 C C . GLN A 1 181 ? -5.652 -13.810 -8.586 1.00 95.25 181 GLN A C 1
ATOM 1443 O O . GLN A 1 181 ? -6.754 -13.347 -8.860 1.00 95.25 181 GLN A O 1
ATOM 1448 N N . LEU A 1 182 ? -4.531 -13.355 -9.161 1.00 95.88 182 LEU A N 1
ATOM 1449 C CA . LEU A 1 182 ? -4.533 -12.230 -10.093 1.00 95.88 182 LEU A CA 1
ATOM 1450 C C . LEU A 1 182 ? -5.218 -12.611 -11.410 1.00 95.88 182 LEU A C 1
ATOM 1452 O O . LEU A 1 182 ? -4.735 -13.451 -12.164 1.00 95.88 182 LEU A O 1
ATOM 1456 N N . GLU A 1 183 ? -6.330 -11.946 -11.696 1.00 96.88 183 GLU A N 1
ATOM 1457 C CA . GLU A 1 183 ? -7.149 -12.138 -12.894 1.00 96.88 183 GLU A CA 1
ATOM 1458 C C . GLU A 1 183 ? -6.928 -11.012 -13.913 1.00 96.88 183 GLU A C 1
ATOM 1460 O O . GLU A 1 183 ? -7.033 -11.230 -15.120 1.00 96.88 183 GLU A O 1
ATOM 1465 N N . ARG A 1 184 ? -6.595 -9.802 -13.443 1.00 97.94 184 ARG A N 1
ATOM 1466 C CA . ARG A 1 184 ? -6.360 -8.629 -14.290 1.00 97.94 184 ARG A CA 1
ATOM 1467 C C . ARG A 1 184 ? -5.083 -7.898 -13.894 1.00 97.94 184 ARG A C 1
ATOM 1469 O O . ARG A 1 184 ? -4.934 -7.452 -12.759 1.00 97.94 184 ARG A O 1
ATOM 1476 N N . LEU A 1 185 ? -4.193 -7.725 -14.868 1.00 96.44 185 LEU A N 1
ATOM 1477 C CA . LEU A 1 185 ? -2.959 -6.957 -14.741 1.00 96.44 185 LEU A CA 1
ATOM 1478 C C . LEU A 1 185 ? -2.896 -5.894 -15.838 1.00 96.44 185 LEU A C 1
ATOM 1480 O O . LEU A 1 185 ? -2.913 -6.222 -17.022 1.00 96.44 185 LEU A O 1
ATOM 1484 N N . GLU A 1 186 ? -2.769 -4.632 -15.445 1.00 95.81 186 GLU A N 1
ATOM 1485 C CA . GLU A 1 186 ? -2.547 -3.517 -16.362 1.00 95.81 186 GLU A CA 1
ATOM 1486 C C . GLU A 1 186 ? -1.330 -2.717 -15.930 1.00 95.81 186 GLU A C 1
ATOM 1488 O O . GLU A 1 186 ? -1.268 -2.212 -14.812 1.00 95.81 186 GLU A O 1
ATOM 1493 N N . LEU A 1 187 ? -0.367 -2.590 -16.837 1.00 92.56 187 LEU A N 1
ATOM 1494 C CA . LEU A 1 187 ? 0.865 -1.843 -16.633 1.00 92.56 187 LEU A CA 1
ATOM 1495 C C . LEU A 1 187 ? 0.961 -0.770 -17.721 1.00 92.56 187 LEU A C 1
ATOM 1497 O O . LEU A 1 187 ? 0.929 -1.081 -18.910 1.00 92.56 187 LEU A O 1
ATOM 1501 N N . GLY A 1 188 ? 1.065 0.494 -17.322 1.00 89.50 188 GLY A N 1
ATOM 1502 C CA . GLY A 1 188 ? 1.099 1.644 -18.222 1.00 89.50 188 GLY A CA 1
ATOM 1503 C C . GLY A 1 188 ? 2.156 2.665 -17.815 1.00 89.50 188 GLY A C 1
ATOM 1504 O O . GLY A 1 188 ? 2.467 2.827 -16.639 1.00 89.50 188 GLY A O 1
ATOM 1505 N N . SER A 1 189 ? 2.711 3.372 -18.800 1.00 86.50 189 SER A N 1
ATOM 1506 C CA . SER A 1 189 ? 3.712 4.436 -18.597 1.00 86.50 189 SER A CA 1
ATOM 1507 C C . SER A 1 189 ? 5.025 4.007 -17.901 1.00 86.50 189 SER A C 1
ATOM 1509 O O . SER A 1 189 ? 5.850 4.852 -17.571 1.00 86.50 189 SER A O 1
ATOM 1511 N N . LEU A 1 190 ? 5.285 2.702 -17.748 1.00 85.19 190 LEU A N 1
ATOM 1512 C CA . LEU A 1 190 ? 6.488 2.151 -17.104 1.00 85.19 190 LEU A CA 1
ATOM 1513 C C . LEU A 1 190 ? 7.672 2.028 -18.082 1.00 85.19 190 LEU A C 1
ATOM 1515 O O . LEU A 1 190 ? 8.037 0.929 -18.493 1.00 85.19 190 LEU A O 1
ATOM 1519 N N . HIS A 1 191 ? 8.256 3.156 -18.488 1.00 82.25 191 HIS A N 1
ATOM 1520 C CA . HIS A 1 191 ? 9.213 3.212 -19.605 1.00 82.25 191 HIS A CA 1
ATOM 1521 C C . HIS A 1 191 ? 10.485 2.364 -19.440 1.00 82.25 191 HIS A C 1
ATOM 1523 O O . HIS A 1 191 ? 10.968 1.819 -20.430 1.00 82.25 191 HIS A O 1
ATOM 1529 N N . ASP A 1 192 ? 11.016 2.244 -18.222 1.00 87.06 192 ASP A N 1
ATOM 1530 C CA . ASP A 1 192 ? 12.265 1.518 -17.945 1.00 87.06 192 ASP A CA 1
ATOM 1531 C C . ASP A 1 192 ? 12.045 0.110 -17.356 1.00 87.06 192 ASP A C 1
ATOM 1533 O O . ASP A 1 192 ? 13.017 -0.556 -16.979 1.00 87.06 192 ASP A O 1
ATOM 1537 N N . LEU A 1 193 ? 10.793 -0.368 -17.299 1.00 89.06 193 LEU A N 1
ATOM 1538 C CA . LEU A 1 193 ? 10.463 -1.686 -16.757 1.00 89.06 193 LEU A CA 1
ATOM 1539 C C . LEU A 1 193 ? 11.031 -2.798 -17.649 1.00 89.06 193 LEU A C 1
ATOM 1541 O O . LEU A 1 193 ? 10.729 -2.881 -18.837 1.00 89.06 193 LEU A O 1
ATOM 1545 N N . ARG A 1 194 ? 11.843 -3.679 -17.060 1.00 88.75 194 ARG A N 1
ATOM 1546 C CA . ARG A 1 194 ? 12.542 -4.773 -17.757 1.00 88.75 194 ARG A CA 1
ATOM 1547 C C . ARG A 1 194 ? 11.969 -6.142 -17.440 1.00 88.75 194 ARG A C 1
ATOM 1549 O O . ARG A 1 194 ? 11.998 -7.023 -18.290 1.00 88.75 194 ARG A O 1
ATOM 1556 N N . THR A 1 195 ? 11.494 -6.334 -16.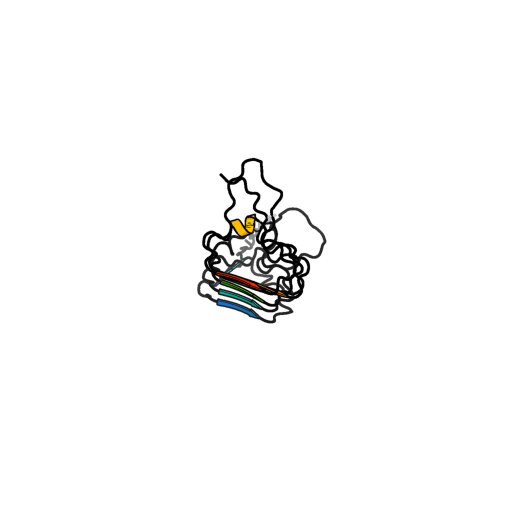217 1.00 87.94 195 THR A N 1
ATOM 1557 C CA . THR A 1 195 ? 10.932 -7.602 -15.754 1.00 87.94 195 THR A CA 1
ATOM 1558 C C . THR A 1 195 ? 9.757 -7.353 -14.819 1.00 87.94 195 THR A C 1
ATOM 1560 O O . THR A 1 195 ? 9.629 -6.278 -14.240 1.00 87.94 195 THR A O 1
ATOM 1563 N N . PHE A 1 196 ? 8.888 -8.346 -14.651 1.00 86.19 196 PHE A N 1
ATOM 1564 C CA . PHE A 1 196 ? 7.893 -8.308 -13.583 1.00 86.19 196 PHE A CA 1
ATOM 1565 C C . PHE A 1 196 ? 8.539 -8.647 -12.232 1.00 86.19 196 PHE A C 1
ATOM 1567 O O . PHE A 1 196 ? 8.354 -7.926 -11.256 1.00 86.19 196 PHE A O 1
ATOM 1574 N N . CYS A 1 197 ? 9.345 -9.707 -12.197 1.00 83.75 197 CYS A N 1
ATOM 1575 C CA . CYS A 1 197 ? 10.133 -10.130 -11.043 1.00 83.75 197 CYS A CA 1
ATOM 1576 C C . CYS A 1 197 ? 11.305 -11.001 -11.514 1.00 83.75 197 CYS A C 1
ATOM 1578 O O . CYS A 1 197 ? 11.213 -11.667 -12.551 1.00 83.75 197 CYS A O 1
ATOM 1580 N N . HIS A 1 198 ? 12.416 -11.001 -10.783 1.00 69.25 198 HIS A N 1
ATOM 1581 C CA . HIS A 1 198 ? 13.507 -11.942 -11.017 1.00 69.25 198 HIS A CA 1
ATOM 1582 C C . HIS A 1 198 ? 13.168 -13.283 -10.347 1.00 69.25 198 HIS A C 1
ATOM 1584 O O . HIS A 1 198 ? 13.527 -13.530 -9.205 1.00 69.25 198 HIS A O 1
ATOM 1590 N N . VAL A 1 199 ? 12.421 -14.156 -11.032 1.00 59.47 199 VAL A N 1
ATOM 1591 C CA . VAL A 1 199 ? 12.271 -15.548 -10.574 1.00 59.47 199 VAL A CA 1
ATOM 1592 C C . VAL A 1 199 ? 13.518 -16.315 -10.998 1.00 59.47 199 VAL A C 1
ATOM 1594 O O . VAL A 1 199 ? 13.671 -16.651 -12.173 1.00 59.47 199 VAL A O 1
ATOM 1597 N N . ASN A 1 200 ? 14.408 -16.618 -10.053 1.00 45.91 200 ASN A N 1
ATOM 1598 C CA . ASN A 1 200 ? 15.403 -17.664 -10.266 1.00 45.91 200 ASN A CA 1
ATOM 1599 C C . ASN A 1 200 ? 14.679 -19.016 -10.282 1.00 45.91 200 ASN A C 1
ATOM 1601 O O . ASN A 1 200 ? 14.410 -19.621 -9.246 1.00 45.91 200 ASN A O 1
ATOM 1605 N N . HIS A 1 201 ? 14.332 -19.486 -11.478 1.00 48.62 201 HIS A N 1
ATOM 1606 C CA . HIS A 1 201 ? 13.939 -20.871 -11.679 1.00 48.62 201 HIS A CA 1
ATOM 1607 C C . HIS A 1 201 ? 15.154 -21.786 -11.488 1.00 48.62 201 HIS A C 1
ATOM 1609 O O . HIS A 1 201 ? 16.174 -21.631 -12.155 1.00 48.62 201 HIS A O 1
ATOM 1615 N N . SER A 1 202 ? 14.994 -22.828 -10.680 1.00 28.75 202 SER A N 1
ATOM 1616 C CA . SER A 1 202 ? 15.269 -24.166 -11.203 1.00 28.75 202 SER A CA 1
ATOM 1617 C C . SER A 1 202 ? 13.910 -24.767 -11.552 1.00 28.75 202 SER A C 1
ATOM 1619 O O . SER A 1 202 ? 13.037 -24.870 -10.695 1.00 28.75 202 SER A O 1
ATOM 1621 N N . LEU A 1 203 ? 13.698 -25.008 -12.844 1.00 30.00 203 LEU A N 1
ATOM 1622 C CA . LEU A 1 203 ? 12.561 -25.751 -13.377 1.00 30.00 203 LEU A CA 1
ATOM 1623 C C . LEU A 1 203 ? 12.772 -27.228 -13.033 1.00 30.00 203 LEU A C 1
ATOM 1625 O O . LEU A 1 203 ? 13.692 -27.825 -13.585 1.00 30.00 203 LEU A O 1
ATOM 1629 N N . GLU A 1 204 ? 11.923 -27.795 -12.182 1.00 29.14 204 GLU A N 1
ATOM 1630 C CA . GLU A 1 204 ? 11.556 -29.219 -12.212 1.00 29.14 204 GLU A CA 1
ATOM 1631 C C . GLU A 1 204 ? 10.052 -29.356 -11.968 1.00 29.14 204 GLU A C 1
ATOM 1633 O O . GLU A 1 204 ? 9.530 -28.653 -11.069 1.00 29.14 204 GLU A O 1
#

Foldseek 3Di:
DDDDDDPPPPPPPPPPQAEAEQPPAAEDEDEQDQPDQDPDPRHQAYEDPNHAYYYAEQNAQAQEQEDDPDPDDDDDDDDHGHVPDPRYAQQNYAEYAHYASAEHQARHPPDPPHNNCLNHQEYHYAYAYQYLEHEELVRQLSVQNHAEDADAHAPHPRHQEHYEYDPDDDPPDDDRDGRNNHNYYHYHNPVNHNYHYPDPDPDD

Nearest PDB structures (foldseek):
  4qxe-assembly1_A  TM=3.216E-01  e=2.017E+00  Homo sapiens
  8yn0-assembly2_D  TM=1.783E-01  e=4.344E-01  Arabidopsis thaliana
  3ogl-assembly1_B  TM=2.587E-01  e=5.616E+00  Arabidopsis thaliana

pLDDT: mean 75.7, std 18.82, range [28.75, 98.44]

Secondary structure (DSSP, 8-state):
------------------EEE-SS--EEEEES-TT---S-SS-SEEE-TT--EEEEE--TT--EEE-----S--SSS----EEESSSEE-TT--EEEEE--TTBS-SS-TT----TTTT-SEEEEEE-B--S-SEEHHHHHH-TT--EEEEEESS-SS--EEEEPPS---S--------TT--EEEEES-TT--EEE-------

Solvent-accessible surface area (backbone atoms only — not comparable to full-atom values): 11682 Å² total; per-residue (Å²): 138,85,80,84,81,74,79,80,78,76,81,76,78,76,81,70,80,40,69,48,74,37,73,77,46,38,69,48,75,47,66,70,38,64,81,55,72,71,94,61,94,83,47,66,33,39,37,29,64,43,20,33,36,40,37,42,30,33,38,68,43,38,46,24,49,36,53,67,86,71,93,69,88,78,86,86,73,85,80,73,34,35,70,28,70,79,37,42,48,39,70,39,23,27,32,41,38,39,30,45,42,64,79,16,61,42,61,55,38,97,59,69,78,69,65,30,60,40,56,22,30,32,41,37,40,43,28,34,35,60,20,51,36,68,33,46,45,69,56,37,52,48,26,47,49,23,28,34,43,37,40,33,34,44,92,26,83,48,27,36,28,44,33,36,84,64,91,82,72,71,98,85,74,73,89,83,68,60,36,80,46,56,77,42,83,46,83,38,65,57,80,48,53,76,44,62,52,85,75,85,74,81,90,128

Sequence (204 aa):
MIKDAFPKESEEEENTSKTIRFTRLQHLKFQNLPSLTTFSKEIDSIEFSSLSNLDIYDLAAFKSLCTQHNSHISTDINIEKSLVDGNVSFPGARRLEIRGLNTVHEIWSSEVKSTDFLRLEVLVIKSSCSCKSLFSSSMAEGLKHLKELQVQISDCKMMKEVIAEEEEHRPGKQTKSFFPQLERLELGSLHDLRTFCHVNHSLE